Protein AF-A0A562IJU1-F1 (afdb_monomer)

pLDDT: mean 82.34, std 19.79, range [28.31, 97.88]

Radius of gyration: 26.04 Å; Cα contacts (8 Å, |Δi|>4): 232; chains: 1; bounding box: 54×49×76 Å

Mean predicted aligned error: 11.2 Å

InterPro domains:
  IPR025296 Domain of unknown function DUF4158 [PF13700] (7-169)

Organism: Micromonospora olivasterospora (NCBI:txid1880)

Structure (mmCIF, N/CA/C/O backbone):
data_AF-A0A562IJU1-F1
#
_entry.id   AF-A0A562IJU1-F1
#
loop_
_atom_site.group_PDB
_atom_site.id
_atom_site.type_symbol
_atom_site.label_atom_id
_atom_site.label_alt_id
_atom_site.label_comp_id
_atom_site.label_asym_id
_atom_site.label_entity_id
_atom_site.label_seq_id
_atom_site.pdbx_PDB_ins_code
_atom_site.Cartn_x
_atom_site.Cartn_y
_atom_site.Cartn_z
_atom_site.occupancy
_atom_site.B_iso_or_equiv
_atom_site.auth_seq_id
_atom_site.auth_comp_id
_atom_site.auth_asym_id
_atom_site.auth_atom_id
_atom_site.pdbx_PDB_model_num
ATOM 1 N N . MET A 1 1 ? 11.566 12.092 -14.812 1.00 47.09 1 MET A N 1
ATOM 2 C CA . MET A 1 1 ? 10.087 12.159 -14.793 1.00 47.09 1 MET A CA 1
ATOM 3 C C . MET A 1 1 ? 9.705 12.496 -13.378 1.00 47.09 1 MET A C 1
ATOM 5 O O . MET A 1 1 ? 10.107 11.752 -12.493 1.00 47.09 1 MET A O 1
ATOM 9 N N . ALA A 1 2 ? 9.046 13.631 -13.165 1.00 48.19 2 ALA A N 1
ATOM 10 C CA . ALA A 1 2 ? 8.636 14.014 -11.826 1.00 48.19 2 ALA A CA 1
ATOM 11 C C . ALA A 1 2 ? 7.641 12.974 -11.294 1.00 48.19 2 ALA A C 1
ATOM 13 O O . ALA A 1 2 ? 6.778 12.495 -12.030 1.00 48.19 2 ALA A O 1
ATOM 14 N N . THR A 1 3 ? 7.753 12.640 -10.013 1.00 53.34 3 THR A N 1
ATOM 15 C CA . THR A 1 3 ? 6.873 11.731 -9.262 1.00 53.34 3 THR A CA 1
ATOM 16 C C . THR A 1 3 ? 5.375 12.042 -9.471 1.00 53.34 3 THR A C 1
ATOM 18 O O . THR A 1 3 ? 4.533 11.150 -9.379 1.00 53.34 3 THR A O 1
ATOM 21 N N . ARG A 1 4 ? 5.051 13.297 -9.829 1.00 53.69 4 ARG A N 1
ATOM 22 C CA . ARG A 1 4 ? 3.701 13.826 -10.098 1.00 53.69 4 ARG A CA 1
ATOM 23 C C . ARG A 1 4 ? 3.078 13.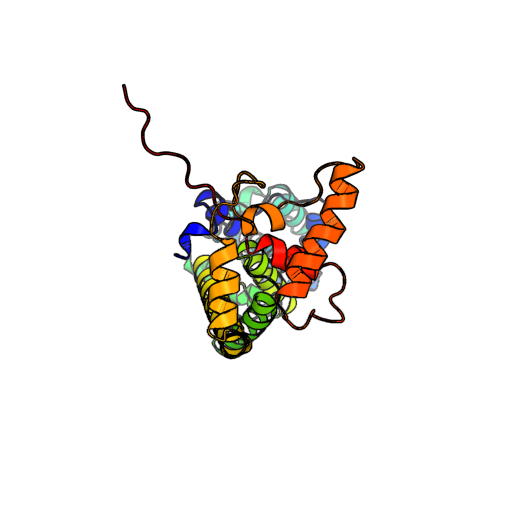407 -11.441 1.00 53.69 4 ARG A C 1
ATOM 25 O O . ARG A 1 4 ? 1.876 13.563 -11.586 1.00 53.69 4 ARG A O 1
ATOM 32 N N . ASP A 1 5 ? 3.831 12.839 -12.386 1.00 70.62 5 ASP A N 1
ATOM 33 C CA . ASP A 1 5 ? 3.288 12.465 -13.711 1.00 70.62 5 ASP A CA 1
ATOM 34 C C . ASP A 1 5 ? 2.719 11.034 -13.767 1.00 70.62 5 ASP A C 1
ATOM 36 O O . ASP A 1 5 ? 2.197 10.603 -14.798 1.00 70.62 5 ASP A O 1
ATOM 40 N N . VAL A 1 6 ? 2.872 10.245 -12.695 1.00 83.00 6 VAL A N 1
ATOM 41 C CA . VAL A 1 6 ? 2.466 8.827 -12.688 1.00 83.00 6 VAL A CA 1
ATOM 42 C C . VAL A 1 6 ? 0.976 8.665 -12.406 1.00 83.00 6 VAL A C 1
ATOM 44 O O . VAL A 1 6 ? 0.339 7.812 -13.022 1.00 83.00 6 VAL A O 1
ATOM 47 N N . PHE A 1 7 ? 0.431 9.461 -11.490 1.00 85.88 7 PHE A N 1
ATOM 48 C CA . PHE A 1 7 ? -0.964 9.411 -11.065 1.00 85.88 7 PHE A CA 1
ATOM 49 C C . PHE A 1 7 ? -1.561 10.817 -11.078 1.00 85.88 7 PHE A C 1
ATOM 51 O O . PHE A 1 7 ? -0.885 11.764 -10.679 1.00 85.88 7 PHE A O 1
ATOM 58 N N . SER A 1 8 ? -2.821 10.949 -11.498 1.00 88.44 8 SER A N 1
ATOM 59 C CA . SER A 1 8 ? -3.560 12.207 -11.332 1.00 88.44 8 SER A CA 1
ATOM 60 C C . SER A 1 8 ? -3.811 12.509 -9.849 1.00 88.44 8 SER A C 1
ATOM 62 O O . SER A 1 8 ? -3.736 11.618 -9.001 1.00 88.44 8 SER A O 1
ATOM 64 N N . GLU A 1 9 ? -4.150 13.755 -9.511 1.00 87.12 9 GLU A N 1
ATOM 65 C CA . GLU A 1 9 ? -4.483 14.121 -8.125 1.00 87.12 9 GLU A CA 1
ATOM 66 C C . GLU A 1 9 ? -5.676 13.317 -7.584 1.00 87.12 9 GLU A C 1
ATOM 68 O O . GLU A 1 9 ? -5.640 12.850 -6.446 1.00 87.12 9 GLU A O 1
ATOM 73 N N . GLU A 1 10 ? -6.678 13.045 -8.424 1.00 89.56 10 GLU A N 1
ATOM 74 C CA . GLU A 1 10 ? -7.803 12.164 -8.090 1.00 89.56 10 GLU A CA 1
ATOM 75 C C . GLU A 1 10 ? -7.358 10.718 -7.830 1.00 89.56 10 GLU A C 1
ATOM 77 O O . GLU A 1 10 ? -7.826 10.070 -6.893 1.00 89.56 10 GLU A O 1
ATOM 82 N N . GLU A 1 11 ? -6.437 10.185 -8.641 1.00 90.50 11 GLU A N 1
ATOM 83 C CA . GLU A 1 11 ? -5.865 8.856 -8.411 1.00 90.50 11 GLU A CA 1
ATOM 84 C C . GLU A 1 11 ? -5.077 8.812 -7.095 1.00 90.50 11 GLU A C 1
ATOM 86 O O . GLU A 1 11 ? -5.217 7.856 -6.333 1.00 90.50 11 GLU A O 1
ATOM 91 N N . LEU A 1 12 ? -4.296 9.851 -6.790 1.00 90.50 12 LEU A N 1
ATOM 92 C CA . LEU A 1 12 ? -3.565 9.959 -5.528 1.00 90.50 12 LEU A CA 1
ATOM 93 C C . LEU A 1 12 ? -4.509 10.039 -4.325 1.00 90.50 12 LEU A C 1
ATOM 95 O O . LEU A 1 12 ? -4.233 9.399 -3.310 1.00 90.50 12 LEU A O 1
ATOM 99 N N . ALA A 1 13 ? -5.617 10.774 -4.433 1.00 89.25 13 ALA A N 1
ATOM 100 C CA . ALA A 1 13 ? -6.647 10.822 -3.399 1.00 89.25 13 ALA A CA 1
ATOM 101 C C . ALA A 1 13 ? -7.259 9.431 -3.167 1.00 89.25 13 ALA A C 1
ATOM 103 O O . ALA A 1 13 ? -7.314 8.966 -2.028 1.00 89.25 13 ALA A O 1
ATOM 104 N N . ARG A 1 14 ? -7.604 8.706 -4.242 1.00 91.00 14 ARG A N 1
ATOM 105 C CA . ARG A 1 14 ? -8.097 7.319 -4.148 1.00 91.00 14 ARG A CA 1
ATOM 106 C C . ARG A 1 14 ? -7.096 6.370 -3.484 1.00 91.00 14 ARG A C 1
ATOM 108 O O . ARG A 1 14 ? -7.501 5.523 -2.702 1.00 91.00 14 ARG A O 1
ATOM 115 N N . LEU A 1 15 ? -5.794 6.520 -3.743 1.00 92.00 15 LEU A N 1
ATOM 116 C CA . LEU A 1 15 ? -4.745 5.686 -3.129 1.00 92.00 15 LEU A CA 1
ATOM 117 C C . LEU A 1 15 ? -4.533 5.947 -1.625 1.00 92.00 15 LEU A C 1
ATOM 119 O O . LEU A 1 15 ? -3.912 5.124 -0.939 1.00 92.00 15 LEU A O 1
ATOM 123 N N . ARG A 1 16 ? -5.001 7.096 -1.124 1.00 92.56 16 ARG A N 1
ATOM 124 C CA . ARG A 1 16 ? -4.952 7.493 0.294 1.00 92.56 16 ARG A CA 1
ATOM 125 C C . ARG A 1 16 ? -6.250 7.187 1.042 1.00 92.56 16 ARG A C 1
ATOM 127 O O . ARG A 1 16 ? -6.225 7.131 2.266 1.00 92.56 16 ARG A O 1
ATOM 134 N N . GLY A 1 17 ? -7.356 7.019 0.325 1.00 92.44 17 GLY A N 1
ATOM 135 C CA . GLY A 1 17 ? -8.672 6.751 0.893 1.00 92.44 17 GLY A CA 1
ATOM 136 C C . GLY A 1 17 ? -9.041 5.270 0.919 1.00 92.44 17 GLY A C 1
ATOM 137 O O . GLY A 1 17 ? -8.242 4.387 0.600 1.00 92.44 17 GLY A O 1
ATOM 138 N N . PHE A 1 18 ? -10.293 5.015 1.290 1.00 92.75 18 PHE A N 1
ATOM 139 C CA . PHE A 1 18 ? -10.901 3.695 1.192 1.00 92.75 18 PHE A CA 1
ATOM 140 C C . PHE A 1 18 ? -11.336 3.415 -0.254 1.00 92.75 18 PHE A C 1
ATOM 142 O O . PHE A 1 18 ? -12.035 4.245 -0.841 1.00 92.75 18 PHE A O 1
ATOM 149 N N . PRO A 1 19 ? -10.955 2.266 -0.838 1.00 91.88 19 PRO A N 1
ATOM 150 C CA . PRO A 1 19 ? -11.467 1.861 -2.138 1.00 91.88 19 PRO A CA 1
ATOM 151 C C . PRO A 1 19 ? -12.914 1.360 -2.026 1.00 91.88 19 PRO A C 1
ATOM 153 O O . PRO A 1 19 ? -13.452 1.159 -0.932 1.00 91.88 19 PRO A O 1
ATOM 156 N N . GLU A 1 20 ? -13.539 1.121 -3.178 1.00 88.19 20 GLU A N 1
ATOM 157 C CA . GLU A 1 20 ? -14.804 0.391 -3.230 1.00 88.19 20 GLU A CA 1
ATOM 158 C C . GLU A 1 20 ? -14.629 -1.007 -2.630 1.00 88.19 20 GLU A C 1
ATOM 160 O O . GLU A 1 20 ? -13.674 -1.715 -2.943 1.00 88.19 20 GLU A O 1
ATOM 165 N N . LEU A 1 21 ? -15.556 -1.392 -1.753 1.00 89.50 21 LEU A N 1
ATOM 166 C CA . LEU A 1 21 ? -15.487 -2.646 -1.016 1.00 89.50 21 LEU A CA 1
ATOM 167 C C . LEU A 1 21 ? -16.279 -3.747 -1.723 1.00 89.50 21 LEU A C 1
ATOM 169 O O . LEU A 1 21 ? -17.506 -3.678 -1.834 1.00 89.50 21 LEU A O 1
ATOM 173 N N . GLY A 1 22 ? -15.597 -4.828 -2.089 1.00 90.12 22 GLY A N 1
ATOM 174 C CA . GLY A 1 22 ? -16.226 -6.063 -2.539 1.00 90.12 22 GLY A CA 1
ATOM 175 C C . GLY A 1 22 ? -16.748 -6.930 -1.384 1.00 90.12 22 GLY A C 1
ATOM 176 O O . GLY A 1 22 ? -16.205 -6.959 -0.278 1.00 90.12 22 GLY A O 1
ATOM 177 N N . ARG A 1 23 ? -17.776 -7.750 -1.649 1.00 90.44 23 ARG A N 1
ATOM 178 C CA . ARG A 1 23 ? -18.329 -8.695 -0.652 1.00 90.44 23 ARG A CA 1
ATOM 179 C C . ARG A 1 23 ? -17.280 -9.682 -0.118 1.00 90.44 23 ARG A C 1
ATOM 181 O O . ARG A 1 23 ? -17.309 -10.027 1.062 1.00 90.44 23 ARG A O 1
ATOM 188 N N . ALA A 1 24 ? -16.369 -10.141 -0.977 1.00 91.38 24 ALA A N 1
ATOM 189 C CA . ALA A 1 24 ? -15.302 -11.065 -0.596 1.00 91.38 24 ALA A CA 1
ATOM 190 C C . ALA A 1 24 ? -14.298 -10.421 0.376 1.00 91.38 24 ALA A C 1
ATOM 192 O O . ALA A 1 24 ? -13.881 -11.059 1.342 1.00 91.38 24 ALA A O 1
ATOM 193 N N . GLU A 1 25 ? -13.959 -9.150 0.158 1.00 91.94 25 GLU A N 1
ATOM 194 C CA . GLU A 1 25 ? -13.047 -8.379 1.010 1.00 91.94 25 GLU A CA 1
ATOM 195 C C . GLU A 1 25 ? -13.674 -8.110 2.377 1.00 91.94 25 GLU A C 1
ATOM 197 O O . GLU A 1 25 ? -13.021 -8.306 3.401 1.00 91.94 25 GLU A O 1
ATOM 202 N N . LEU A 1 26 ? -14.971 -7.773 2.404 1.00 92.44 26 LEU A N 1
ATOM 203 C CA . LEU A 1 26 ? -15.726 -7.604 3.646 1.00 92.44 26 LEU A CA 1
ATOM 204 C C . LEU A 1 26 ? -15.664 -8.864 4.522 1.00 92.44 26 LEU A C 1
ATOM 206 O O . LEU A 1 26 ? -15.452 -8.777 5.727 1.00 92.44 26 LEU A O 1
ATOM 210 N N . ILE A 1 27 ? -15.848 -10.047 3.929 1.00 92.25 27 ILE A N 1
ATOM 211 C CA . ILE A 1 27 ? -15.796 -11.313 4.674 1.00 92.25 27 ILE A CA 1
ATOM 212 C C . ILE A 1 27 ? -14.373 -11.605 5.160 1.00 92.25 27 ILE A C 1
ATOM 214 O O . ILE A 1 27 ? -14.198 -12.042 6.298 1.00 92.25 27 ILE A O 1
ATOM 218 N N . ARG A 1 28 ? -13.374 -11.356 4.309 1.00 93.44 28 ARG A N 1
ATOM 219 C CA . ARG A 1 28 ? -11.973 -11.687 4.575 1.00 93.44 28 ARG A CA 1
ATOM 220 C C . ARG A 1 28 ? -11.340 -10.806 5.651 1.00 93.44 28 ARG A C 1
ATOM 222 O O . ARG A 1 28 ? -10.651 -11.335 6.513 1.00 93.44 28 ARG A O 1
ATOM 229 N N . HIS A 1 29 ? -11.550 -9.494 5.588 1.00 93.94 29 HIS A N 1
ATOM 230 C CA . HIS A 1 29 ? -10.796 -8.534 6.401 1.00 93.94 29 HIS A CA 1
ATOM 231 C C . HIS A 1 29 ? -11.592 -7.961 7.576 1.00 93.94 29 HIS A C 1
ATOM 233 O O . HIS A 1 29 ? -11.010 -7.619 8.600 1.00 93.94 29 HIS A O 1
ATOM 239 N N . PHE A 1 30 ? -12.922 -7.897 7.474 1.00 94.62 30 PHE A N 1
ATOM 240 C CA . PHE A 1 30 ? -13.781 -7.303 8.505 1.00 94.62 30 PHE A CA 1
ATOM 241 C C . PHE A 1 30 ? -14.444 -8.370 9.377 1.00 94.62 30 PHE A C 1
ATOM 243 O O . PHE A 1 30 ? -15.661 -8.386 9.584 1.00 94.62 30 PHE A O 1
ATOM 250 N N . THR A 1 31 ? -13.626 -9.292 9.879 1.00 92.56 31 THR A N 1
ATOM 251 C CA . THR A 1 31 ? -14.043 -10.332 10.819 1.00 92.56 31 THR A CA 1
ATOM 252 C C . THR A 1 31 ? -13.134 -10.279 12.038 1.00 92.56 31 THR A C 1
ATOM 254 O O . THR A 1 31 ? -11.924 -10.416 11.902 1.00 92.56 31 THR A O 1
ATOM 257 N N . LEU A 1 32 ? -13.728 -10.068 13.213 1.00 94.94 32 LEU A N 1
ATOM 258 C CA . LEU A 1 32 ? -13.015 -10.002 14.487 1.00 94.94 32 LEU A CA 1
ATOM 259 C C . LEU A 1 32 ? -12.985 -11.381 15.147 1.00 94.94 32 LEU A C 1
ATOM 261 O O . LEU A 1 32 ? -14.001 -12.078 15.214 1.00 94.94 32 LEU A O 1
ATOM 265 N N . THR A 1 33 ? -11.820 -11.753 15.656 1.00 95.31 33 THR A N 1
ATOM 266 C CA . THR A 1 33 ? -11.622 -12.894 16.544 1.00 95.31 33 THR A CA 1
ATOM 267 C C . THR A 1 33 ? -11.929 -12.512 17.994 1.00 95.31 33 THR A C 1
ATOM 269 O O . THR A 1 33 ? -12.001 -11.337 18.357 1.00 95.31 33 THR A O 1
ATOM 272 N N . SER A 1 34 ? -12.051 -13.509 18.871 1.00 94.81 34 SER A N 1
ATOM 273 C CA . SER A 1 34 ? -12.216 -13.268 20.310 1.00 94.81 34 SER A CA 1
ATOM 274 C C . SER A 1 34 ? -11.026 -12.517 20.923 1.00 94.81 34 SER A C 1
ATOM 276 O O . SER A 1 34 ? -11.199 -11.767 21.883 1.00 94.81 34 SER A O 1
ATOM 278 N N . ALA A 1 35 ? -9.820 -12.706 20.374 1.00 96.19 35 ALA A N 1
ATOM 279 C CA . ALA A 1 35 ? -8.633 -11.973 20.801 1.00 96.19 35 ALA A CA 1
ATOM 280 C C . ALA A 1 35 ? -8.720 -10.496 20.390 1.00 96.19 35 ALA A C 1
ATOM 282 O O . ALA A 1 35 ? -8.393 -9.630 21.203 1.00 96.19 35 ALA A O 1
ATOM 283 N N . ASP A 1 36 ? -9.217 -10.217 19.181 1.00 96.56 36 ASP A N 1
ATOM 284 C CA . ASP A 1 36 ? -9.414 -8.847 18.696 1.00 96.56 36 ASP A CA 1
ATOM 285 C C . ASP A 1 36 ? -10.432 -8.118 19.574 1.00 96.56 36 ASP A C 1
ATOM 287 O O . ASP A 1 36 ? -10.193 -7.002 20.026 1.00 96.56 36 ASP A O 1
ATOM 291 N N . GLU A 1 37 ? -11.549 -8.770 19.905 1.00 95.12 37 GLU A N 1
ATOM 292 C CA . GLU A 1 37 ? -12.551 -8.206 20.814 1.00 95.12 37 GLU A CA 1
ATOM 293 C C . GLU A 1 37 ? -11.975 -7.919 22.208 1.00 95.12 37 GLU A C 1
ATOM 295 O O . GLU A 1 37 ? -12.270 -6.880 22.801 1.00 95.12 37 GLU A O 1
ATOM 300 N N . ALA A 1 38 ? -11.128 -8.805 22.741 1.00 95.31 38 ALA A N 1
ATOM 301 C CA . ALA A 1 38 ? -10.460 -8.585 24.021 1.00 95.31 38 ALA A CA 1
ATOM 302 C C . ALA A 1 38 ? -9.473 -7.407 23.967 1.00 95.31 38 ALA A C 1
ATOM 304 O O . ALA A 1 38 ? -9.403 -6.621 24.914 1.00 95.31 38 ALA A O 1
ATOM 305 N N . PHE A 1 39 ? -8.744 -7.253 22.859 1.00 96.50 39 PHE A N 1
ATOM 306 C CA . PHE A 1 39 ? -7.894 -6.091 22.614 1.00 96.50 39 PHE A CA 1
ATOM 307 C C . PHE A 1 39 ? -8.718 -4.797 22.557 1.00 96.50 39 PHE A C 1
ATOM 309 O O . PHE A 1 39 ? -8.392 -3.827 23.24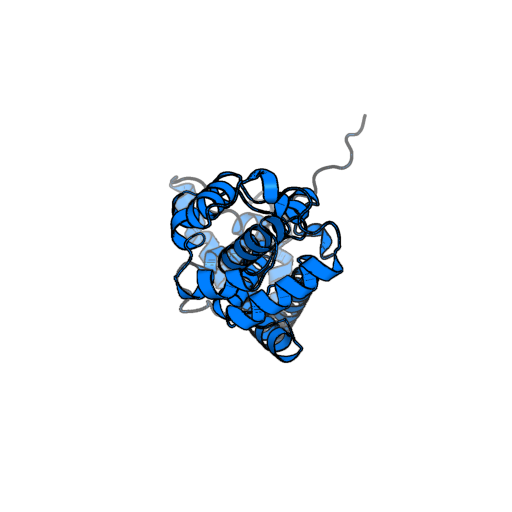1 1.00 96.50 39 PHE A O 1
ATOM 316 N N . LEU A 1 40 ? -9.834 -4.807 21.827 1.00 95.12 40 LEU A N 1
ATOM 317 C CA . LEU A 1 40 ? -10.713 -3.652 21.646 1.00 95.12 40 LEU A CA 1
ATOM 318 C C . LEU A 1 40 ? -11.392 -3.185 22.945 1.00 95.12 40 LEU A C 1
ATOM 320 O O . LEU A 1 40 ? -11.655 -1.996 23.108 1.00 95.12 40 LEU A O 1
ATOM 324 N N . ARG A 1 41 ? -11.624 -4.076 23.916 1.00 91.25 41 ARG A N 1
ATOM 325 C CA . ARG A 1 41 ? -12.198 -3.712 25.230 1.00 91.25 41 ARG A CA 1
ATOM 326 C C . ARG A 1 41 ? -11.312 -2.788 26.072 1.00 91.25 41 ARG A C 1
ATOM 328 O O . ARG A 1 41 ? -11.793 -2.228 27.053 1.00 91.25 41 ARG A O 1
ATOM 335 N N . LYS A 1 42 ? -10.037 -2.610 25.711 1.00 92.38 42 LYS A N 1
ATOM 336 C CA . LYS A 1 42 ? -9.130 -1.663 26.383 1.00 92.38 42 LYS A CA 1
ATOM 337 C C . LYS A 1 42 ? -9.532 -0.202 26.143 1.00 92.38 42 LYS A C 1
ATOM 339 O O . LYS A 1 42 ? -9.212 0.664 26.958 1.00 92.38 42 LYS A O 1
ATOM 344 N N . PHE A 1 43 ? -10.246 0.077 25.052 1.00 91.19 43 PHE A N 1
ATOM 345 C CA . PHE A 1 43 ? -10.682 1.424 24.698 1.00 91.19 43 PHE A CA 1
ATOM 346 C C . PHE A 1 43 ? -11.998 1.773 25.410 1.00 91.19 43 PHE A C 1
ATOM 348 O O . PHE A 1 43 ? -12.931 0.980 25.461 1.00 91.19 43 PHE A O 1
ATOM 355 N N . ARG A 1 44 ? -12.070 2.977 25.995 1.00 82.81 44 ARG A N 1
ATOM 356 C CA . ARG A 1 44 ? -13.109 3.337 26.984 1.00 82.81 44 ARG A CA 1
ATOM 357 C C . ARG A 1 44 ? -14.461 3.774 26.407 1.00 82.81 44 ARG A C 1
ATOM 359 O O . ARG A 1 44 ? -15.447 3.753 27.132 1.00 82.81 44 ARG A O 1
ATOM 366 N N . THR A 1 45 ? -14.519 4.226 25.155 1.00 89.81 45 THR A N 1
ATOM 367 C CA . THR A 1 45 ? -15.738 4.795 24.547 1.00 89.81 45 THR A CA 1
ATOM 368 C C . THR A 1 45 ? -16.149 4.013 23.308 1.00 89.81 45 THR A C 1
ATOM 370 O O . THR A 1 45 ? -15.281 3.546 22.573 1.00 89.81 45 THR A O 1
ATOM 373 N N . GLY A 1 46 ? -17.458 3.923 23.036 1.00 89.38 46 GLY A N 1
ATOM 374 C CA . GLY A 1 46 ? -17.985 3.272 21.828 1.00 89.38 46 GLY A CA 1
ATOM 375 C C . GLY A 1 46 ? -17.341 3.819 20.552 1.00 89.38 46 GLY A C 1
ATOM 376 O O . GLY A 1 46 ? -16.851 3.048 19.729 1.00 89.38 46 GLY A O 1
ATOM 377 N N . ARG A 1 47 ? -17.210 5.150 20.462 1.00 92.19 47 ARG A N 1
ATOM 378 C CA . ARG A 1 47 ? -16.422 5.848 19.434 1.00 92.19 47 ARG A CA 1
ATOM 379 C C . ARG A 1 47 ? -15.008 5.291 19.260 1.00 92.19 47 ARG A C 1
ATOM 381 O O . ARG A 1 47 ? -14.606 4.994 18.137 1.00 92.19 47 ARG A O 1
ATOM 388 N N . ASN A 1 48 ? -14.237 5.172 20.344 1.00 92.50 48 ASN A N 1
ATOM 389 C CA . ASN A 1 48 ? -12.850 4.715 20.255 1.00 92.50 48 ASN A CA 1
ATOM 390 C C . ASN A 1 48 ? -12.773 3.232 19.907 1.00 92.50 48 ASN A C 1
ATOM 392 O O . ASN A 1 48 ? -11.993 2.867 19.038 1.00 92.50 48 ASN A O 1
ATOM 396 N N . VAL A 1 49 ? -13.609 2.400 20.530 1.00 94.75 49 VAL A N 1
ATOM 397 C CA . VAL A 1 49 ? -13.679 0.961 20.252 1.00 94.75 49 VAL A CA 1
ATOM 398 C C . VAL A 1 49 ? -13.998 0.721 18.774 1.00 94.75 49 VAL A C 1
ATOM 400 O O . VAL A 1 49 ? -13.286 -0.025 18.106 1.00 94.75 49 VAL A O 1
ATOM 403 N N . LEU A 1 50 ? -15.021 1.394 18.235 1.00 95.19 50 LEU A N 1
ATOM 404 C CA . LEU A 1 50 ? -15.417 1.243 16.837 1.00 95.19 50 LEU A CA 1
ATOM 405 C C . LEU A 1 50 ? -14.355 1.797 15.880 1.00 95.19 50 LEU A C 1
ATOM 407 O O . LEU A 1 50 ? -14.023 1.141 14.896 1.00 95.19 50 LEU A O 1
ATOM 411 N N . GLY A 1 51 ? -13.775 2.961 16.179 1.00 94.69 51 GLY A N 1
ATOM 412 C CA . GLY A 1 51 ? -12.707 3.533 15.363 1.00 94.69 51 GLY A CA 1
ATOM 413 C C . GLY A 1 51 ? -11.462 2.648 15.315 1.00 94.69 51 GLY A C 1
ATOM 414 O O . GLY A 1 51 ? -10.945 2.391 14.233 1.00 94.69 51 GLY A O 1
ATOM 415 N N . VAL A 1 52 ? -11.023 2.104 16.454 1.00 96.25 52 VAL A N 1
ATOM 416 C CA . VAL A 1 52 ? -9.890 1.165 16.510 1.00 96.25 52 VAL A CA 1
ATOM 417 C C . VAL A 1 52 ? -10.209 -0.139 15.781 1.00 96.25 52 VAL A C 1
ATOM 419 O O . VAL A 1 52 ? -9.353 -0.652 15.066 1.00 96.25 52 VAL A O 1
ATOM 422 N N . ALA A 1 53 ? -11.438 -0.651 15.890 1.00 96.88 53 ALA A N 1
ATOM 423 C CA . ALA A 1 53 ? -11.860 -1.840 15.150 1.00 96.88 53 ALA A CA 1
ATOM 424 C C . ALA A 1 53 ? -11.774 -1.630 13.631 1.00 96.88 53 ALA A C 1
ATOM 426 O O . ALA A 1 53 ? -11.301 -2.509 12.911 1.00 96.88 53 ALA A O 1
ATOM 427 N N . VAL A 1 54 ? -12.173 -0.449 13.140 1.00 96.31 54 VAL A N 1
ATOM 428 C CA . VAL A 1 54 ? -12.013 -0.093 11.724 1.00 96.31 54 VAL A CA 1
ATOM 429 C C . VAL A 1 54 ? -10.534 -0.080 11.343 1.00 96.31 54 VAL A C 1
ATOM 431 O O . VAL A 1 54 ? -10.180 -0.692 10.337 1.00 96.31 54 VAL A O 1
ATOM 434 N N . GLN A 1 55 ? -9.661 0.549 12.138 1.00 96.19 55 GLN A N 1
ATOM 435 C CA . GLN A 1 55 ? -8.218 0.560 11.857 1.00 96.19 55 GLN A CA 1
ATOM 436 C C . GLN A 1 55 ? -7.631 -0.859 11.799 1.00 96.19 55 GLN A C 1
ATOM 438 O O . GLN A 1 55 ? -6.926 -1.195 10.846 1.00 96.19 55 GLN A O 1
ATOM 443 N N . LEU A 1 56 ? -7.974 -1.698 12.780 1.00 97.12 56 LEU A N 1
ATOM 444 C CA . LEU A 1 56 ? -7.498 -3.076 12.904 1.00 97.12 56 LEU A CA 1
ATOM 445 C C . LEU A 1 56 ? -7.857 -3.926 11.682 1.00 97.12 56 LEU A C 1
ATOM 447 O O . LEU A 1 56 ? -7.003 -4.636 11.160 1.00 97.12 56 LEU A O 1
ATOM 451 N N . CYS A 1 57 ? -9.092 -3.825 11.190 1.00 96.69 57 CYS A N 1
ATOM 452 C CA . CYS A 1 57 ? -9.527 -4.558 9.999 1.00 96.69 57 CYS A CA 1
ATOM 453 C C . CYS A 1 57 ? -9.008 -3.947 8.688 1.00 96.69 57 CYS A C 1
ATOM 455 O O . CYS A 1 57 ? -8.821 -4.659 7.702 1.00 96.69 57 CYS A O 1
ATOM 457 N N . THR A 1 58 ? -8.769 -2.634 8.661 1.00 96.06 58 THR A N 1
ATOM 458 C CA . THR A 1 58 ? -8.304 -1.930 7.457 1.00 96.06 58 THR A CA 1
ATOM 459 C C . THR A 1 58 ? -6.834 -2.205 7.172 1.00 96.06 58 THR A C 1
ATOM 461 O O . THR A 1 58 ? -6.456 -2.348 6.010 1.00 96.06 58 THR A O 1
ATOM 464 N N . LEU A 1 59 ? -6.004 -2.327 8.211 1.00 95.94 59 LEU A N 1
ATOM 465 C CA . LEU A 1 59 ? -4.563 -2.480 8.043 1.00 95.94 59 LEU A CA 1
ATOM 466 C C . LEU A 1 59 ? -4.186 -3.724 7.199 1.00 95.94 59 LEU A C 1
ATOM 468 O O . LEU A 1 59 ? -3.474 -3.551 6.212 1.00 95.94 59 LEU A O 1
ATOM 472 N N . PRO A 1 60 ? -4.720 -4.939 7.447 1.00 94.81 60 PRO A N 1
ATOM 473 C CA . PRO A 1 60 ? -4.474 -6.099 6.586 1.00 94.81 60 PRO A CA 1
ATOM 474 C C . PRO A 1 60 ? -5.145 -6.047 5.212 1.00 94.81 60 PRO A C 1
ATOM 476 O O . PRO A 1 60 ? -4.790 -6.839 4.342 1.00 94.81 60 PRO A O 1
ATOM 479 N N . TRP A 1 61 ? -6.142 -5.180 5.026 1.00 94.56 61 TRP A N 1
ATOM 480 C CA . TRP A 1 61 ? -6.832 -5.016 3.747 1.00 94.56 61 TRP A CA 1
ATOM 481 C C . TRP A 1 61 ? -6.055 -4.102 2.800 1.00 94.56 61 TRP A C 1
ATOM 483 O O . TRP A 1 61 ? -5.854 -4.448 1.640 1.00 94.56 61 TRP A O 1
ATOM 493 N N . LEU A 1 62 ? -5.603 -2.947 3.294 1.00 94.81 62 LEU A N 1
ATOM 494 C CA . LEU A 1 62 ? -4.988 -1.905 2.468 1.00 94.81 62 LEU A CA 1
ATOM 495 C C . LEU A 1 62 ? -3.465 -1.807 2.629 1.00 94.81 62 LEU A C 1
ATOM 497 O O . LEU A 1 62 ? -2.805 -1.162 1.815 1.00 94.81 62 LEU A O 1
ATOM 501 N N . GLY A 1 63 ? -2.900 -2.390 3.689 1.00 95.69 63 GLY A N 1
ATOM 502 C CA . GLY A 1 63 ? -1.501 -2.204 4.086 1.00 95.69 63 GLY A CA 1
ATOM 503 C C . GLY A 1 63 ? -1.222 -0.881 4.799 1.00 95.69 63 GLY A C 1
ATOM 504 O O . GLY A 1 63 ? -0.087 -0.614 5.172 1.00 95.69 63 GLY A O 1
ATOM 505 N N . PHE A 1 64 ? -2.236 -0.039 4.991 1.00 95.75 64 PHE A N 1
ATOM 506 C CA . PHE A 1 64 ? -2.183 1.212 5.747 1.00 95.75 64 PHE A CA 1
ATOM 507 C C . PHE A 1 64 ? -3.582 1.545 6.277 1.00 95.75 64 PHE A C 1
ATOM 509 O O . PHE A 1 64 ? -4.554 0.868 5.945 1.00 95.75 64 PHE A O 1
ATOM 516 N N . VAL A 1 65 ? -3.691 2.609 7.068 1.00 95.00 65 VAL A N 1
ATOM 517 C CA . VAL A 1 65 ? -4.970 3.128 7.560 1.00 95.00 65 VAL A CA 1
ATOM 518 C C . VAL A 1 65 ? -5.158 4.557 7.035 1.00 95.00 65 VAL A C 1
ATOM 520 O O . VAL A 1 65 ? -4.287 5.389 7.290 1.00 95.00 65 VAL A O 1
ATOM 523 N N . PRO A 1 66 ? -6.243 4.855 6.294 1.00 93.44 66 PRO A N 1
ATOM 524 C CA . PRO A 1 66 ? -6.577 6.220 5.890 1.00 93.44 66 PRO A CA 1
ATOM 525 C C . PRO A 1 66 ? -6.774 7.158 7.087 1.00 93.44 66 PRO A C 1
ATOM 527 O O . PRO A 1 66 ? -7.319 6.759 8.117 1.00 93.44 66 PRO A O 1
ATOM 530 N N . ASP A 1 67 ? -6.390 8.425 6.922 1.00 89.94 67 ASP A N 1
ATOM 531 C CA . ASP A 1 67 ? -6.495 9.445 7.975 1.00 89.94 67 ASP A CA 1
ATOM 532 C C . ASP A 1 67 ? -7.945 9.698 8.409 1.00 89.94 67 ASP A C 1
ATOM 534 O O . ASP A 1 67 ? -8.231 9.842 9.604 1.00 89.94 67 ASP A O 1
ATOM 538 N N . GLU A 1 68 ? -8.860 9.712 7.438 1.00 90.88 68 GLU A N 1
ATOM 539 C CA . GLU A 1 68 ? -10.302 9.842 7.634 1.00 90.88 68 GLU A CA 1
ATOM 540 C C . GLU A 1 68 ? -10.945 8.474 7.884 1.00 90.88 68 GLU A C 1
ATOM 542 O O . GLU A 1 68 ? -11.730 7.970 7.086 1.00 90.88 68 GLU A O 1
ATOM 547 N N . VAL A 1 69 ? -10.637 7.859 9.025 1.00 92.25 69 VAL A N 1
ATOM 548 C CA . VAL A 1 69 ? -11.245 6.581 9.448 1.00 92.25 69 VAL A CA 1
ATOM 549 C C . VAL A 1 69 ? -12.790 6.587 9.380 1.00 92.25 69 VAL A C 1
ATOM 551 O O . VAL A 1 69 ? -13.356 5.577 8.957 1.00 92.25 69 VAL A O 1
ATOM 554 N N . PRO A 1 70 ? -13.508 7.685 9.715 1.00 92.00 70 PRO A N 1
ATOM 555 C CA . PRO A 1 70 ? -14.965 7.742 9.557 1.00 92.00 70 PRO A CA 1
ATOM 556 C C . PRO A 1 70 ? -15.477 7.646 8.112 1.00 92.00 70 PRO A C 1
ATOM 558 O O . PRO A 1 70 ? -16.661 7.378 7.926 1.00 92.00 70 PRO A O 1
ATOM 561 N N . ALA A 1 71 ? -14.621 7.841 7.102 1.00 92.38 71 ALA A N 1
ATOM 562 C CA . ALA A 1 71 ? -14.963 7.665 5.688 1.00 92.38 71 ALA A CA 1
ATOM 563 C C . ALA A 1 71 ? -14.961 6.186 5.245 1.00 92.38 71 ALA A C 1
ATOM 565 O O . ALA A 1 71 ? -15.148 5.892 4.063 1.00 92.38 71 ALA A O 1
ATOM 566 N N . ALA A 1 72 ? -14.745 5.244 6.171 1.00 93.19 72 ALA A N 1
ATOM 567 C CA . ALA A 1 72 ? -14.827 3.817 5.889 1.00 93.19 72 ALA A CA 1
ATOM 568 C C . ALA A 1 72 ? -16.204 3.431 5.301 1.00 93.19 72 ALA A C 1
ATOM 570 O O . ALA A 1 72 ? -17.231 3.966 5.731 1.00 93.19 72 ALA A O 1
ATOM 571 N N . PRO A 1 73 ? -16.266 2.474 4.350 1.00 94.56 73 PRO A N 1
ATOM 572 C CA . PRO A 1 73 ? -17.523 2.094 3.713 1.00 94.56 73 PRO A CA 1
ATOM 573 C C . PRO A 1 73 ? -18.581 1.652 4.731 1.00 94.56 73 PRO A C 1
ATOM 575 O O . PRO A 1 73 ? -18.309 0.836 5.607 1.00 94.56 73 PRO A O 1
ATOM 578 N N . ALA A 1 74 ? -19.827 2.112 4.586 1.00 93.62 74 ALA A N 1
ATOM 579 C CA . ALA A 1 74 ? -20.888 1.842 5.565 1.00 93.62 74 ALA A CA 1
ATOM 580 C C . ALA A 1 74 ? -21.096 0.342 5.861 1.00 93.62 74 ALA A C 1
ATOM 582 O O . ALA A 1 74 ? -21.420 -0.031 6.986 1.00 93.62 74 ALA A O 1
ATOM 583 N N . ALA A 1 75 ? -20.859 -0.531 4.877 1.00 93.75 75 ALA A N 1
ATOM 584 C CA . ALA A 1 75 ? -20.935 -1.979 5.053 1.00 93.75 75 ALA A CA 1
ATOM 585 C C . ALA A 1 75 ? -19.885 -2.532 6.040 1.00 93.75 75 ALA A C 1
ATOM 587 O O . ALA A 1 75 ? -20.189 -3.465 6.786 1.00 93.75 75 ALA A O 1
ATOM 588 N N . THR A 1 76 ? -18.671 -1.967 6.078 1.00 94.25 76 THR A N 1
ATOM 589 C CA . THR A 1 76 ? -17.630 -2.374 7.039 1.00 94.25 76 THR A CA 1
ATOM 590 C C . THR A 1 76 ? -18.001 -1.919 8.441 1.00 94.25 76 THR A C 1
ATOM 592 O O . THR A 1 76 ? -18.014 -2.725 9.372 1.00 94.25 76 THR A O 1
ATOM 595 N N . VAL A 1 77 ? -18.393 -0.648 8.571 1.00 95.25 77 VAL A N 1
ATOM 596 C CA . VAL A 1 77 ? -18.796 -0.041 9.841 1.00 95.25 77 VAL A CA 1
ATOM 597 C C . VAL A 1 77 ? -20.016 -0.757 10.408 1.00 95.25 77 VAL A C 1
ATOM 599 O O . VAL A 1 77 ? -20.018 -1.091 11.587 1.00 95.25 77 VAL A O 1
ATOM 602 N N . GLY A 1 78 ? -21.015 -1.071 9.581 1.00 94.88 78 GLY A N 1
ATOM 603 C CA . GLY A 1 78 ? -22.215 -1.802 9.990 1.00 94.88 78 GLY A CA 1
ATOM 604 C C . GLY A 1 78 ? -21.918 -3.209 10.498 1.00 94.88 78 GLY A C 1
ATOM 605 O O . GLY A 1 78 ? -22.444 -3.614 11.533 1.00 94.88 78 GLY A O 1
ATOM 606 N N . ARG A 1 79 ? -21.016 -3.938 9.832 1.00 94.69 79 ARG A N 1
ATOM 607 C CA . ARG A 1 79 ? -20.596 -5.275 10.273 1.00 94.69 79 ARG A CA 1
ATOM 608 C C . ARG A 1 79 ? -19.874 -5.235 11.623 1.00 94.69 79 ARG A C 1
ATOM 610 O O . ARG A 1 79 ? -20.181 -6.040 12.500 1.00 94.69 79 ARG A O 1
ATOM 617 N N . LEU A 1 80 ? -18.947 -4.293 11.808 1.00 95.94 80 LEU A N 1
ATOM 618 C CA . LEU A 1 80 ? -18.221 -4.119 13.074 1.00 95.94 80 LEU A CA 1
ATOM 619 C C . LEU A 1 80 ? -19.143 -3.622 14.195 1.00 95.94 80 LEU A C 1
ATOM 621 O O . LEU A 1 80 ? -19.093 -4.135 15.308 1.00 95.94 80 LEU A O 1
ATOM 625 N N . SER A 1 81 ? -20.028 -2.678 13.877 1.00 95.56 81 SER A N 1
ATOM 626 C CA . SER A 1 81 ? -21.071 -2.151 14.760 1.00 95.56 81 SER A CA 1
ATOM 627 C C . SER A 1 81 ? -21.956 -3.271 15.305 1.00 95.56 81 SER A C 1
ATOM 629 O O . SER A 1 81 ? -22.092 -3.408 16.521 1.00 95.56 81 SER A O 1
ATOM 631 N N . GLN A 1 82 ? -22.481 -4.127 14.422 1.00 95.25 82 GLN A N 1
ATOM 632 C CA . GLN A 1 82 ? -23.302 -5.271 14.809 1.00 95.25 82 GLN A CA 1
ATOM 633 C C . GLN A 1 82 ? -22.519 -6.259 15.679 1.00 95.25 82 GLN A C 1
ATOM 635 O O . GLN A 1 82 ? -23.048 -6.756 16.671 1.00 95.25 82 GLN A O 1
ATOM 640 N N . ARG A 1 83 ? -21.258 -6.536 15.327 1.00 94.88 83 ARG A N 1
ATOM 641 C CA . ARG A 1 83 ? -20.415 -7.483 16.064 1.00 94.88 83 ARG A CA 1
ATOM 642 C C . ARG A 1 83 ? -20.082 -7.000 17.477 1.00 94.88 83 ARG A C 1
ATOM 644 O O . ARG A 1 83 ? -20.041 -7.813 18.392 1.00 94.88 83 ARG A O 1
ATOM 651 N N . LEU A 1 84 ? -19.842 -5.702 17.642 1.00 94.25 84 LEU A N 1
ATOM 652 C CA . LEU A 1 84 ? -19.419 -5.094 18.907 1.00 94.25 84 LEU A CA 1
ATOM 653 C C . LEU A 1 84 ? -20.590 -4.583 19.760 1.00 94.25 84 LEU A C 1
ATOM 655 O O . LEU A 1 84 ? -20.378 -4.216 20.912 1.00 94.25 84 LEU A O 1
ATOM 659 N N . GLY A 1 85 ? -21.809 -4.533 19.212 1.00 94.25 85 GLY A N 1
ATOM 660 C CA . GLY A 1 85 ? -22.979 -3.973 19.896 1.00 94.25 85 GLY A CA 1
ATOM 661 C C . GLY A 1 85 ? -22.919 -2.450 20.065 1.00 94.25 85 GLY A C 1
ATOM 662 O O . GLY A 1 85 ? -23.492 -1.912 21.007 1.00 94.25 85 GLY A O 1
ATOM 663 N N . ILE A 1 86 ? -22.210 -1.748 19.176 1.00 94.62 86 ILE A N 1
ATOM 664 C CA . ILE A 1 86 ? -21.998 -0.292 19.226 1.00 94.62 86 ILE A CA 1
ATOM 665 C C . ILE A 1 86 ? -22.721 0.340 18.044 1.00 94.62 86 ILE A C 1
ATOM 667 O O . ILE A 1 86 ? -22.570 -0.142 16.928 1.00 94.62 86 ILE A O 1
ATOM 671 N N . ALA A 1 87 ? -23.474 1.423 18.237 1.00 94.62 87 ALA A N 1
ATOM 672 C CA . ALA A 1 87 ? -24.178 2.085 17.138 1.00 94.62 87 ALA A CA 1
ATOM 673 C C . ALA A 1 87 ? -23.202 2.656 16.089 1.00 94.62 87 ALA A C 1
ATOM 675 O O . ALA A 1 87 ? -22.224 3.305 16.447 1.00 94.62 87 ALA A O 1
ATOM 676 N N . MET A 1 88 ? -23.495 2.497 14.790 1.00 92.81 88 MET A N 1
ATOM 677 C CA . MET A 1 88 ? -22.644 3.031 13.706 1.00 92.81 88 MET A CA 1
ATOM 678 C C . MET A 1 88 ? -22.353 4.534 13.848 1.00 92.81 88 MET A C 1
ATOM 680 O O . MET A 1 88 ? -21.266 4.994 13.506 1.00 92.81 88 MET A O 1
ATOM 684 N N . GLY A 1 89 ? -23.319 5.299 14.371 1.00 91.94 89 GLY A N 1
ATOM 685 C CA . GLY A 1 89 ? -23.193 6.743 14.575 1.00 91.94 89 GLY A CA 1
ATOM 686 C C . GLY A 1 89 ? -22.093 7.145 15.562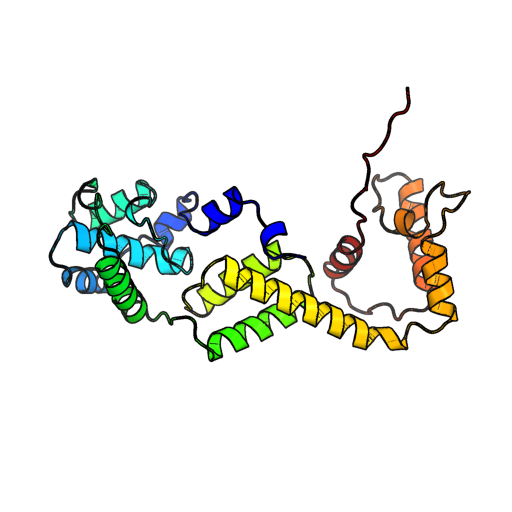 1.00 91.94 89 GLY A C 1
ATOM 687 O O . GLY A 1 89 ? -21.596 8.263 15.469 1.00 91.94 89 GLY A O 1
ATOM 688 N N . GLU A 1 90 ? -21.659 6.237 16.441 1.00 91.25 90 GLU A N 1
ATOM 689 C CA . GLU A 1 90 ? -20.564 6.476 17.389 1.00 91.25 90 GLU A CA 1
ATOM 690 C C . GLU A 1 90 ? -19.225 6.728 16.691 1.00 91.25 90 GLU A C 1
ATOM 692 O O . GLU A 1 90 ? -18.363 7.398 17.254 1.00 91.25 90 GLU A O 1
ATOM 697 N N . LEU A 1 91 ? -19.045 6.240 15.455 1.00 91.94 91 LEU A N 1
ATOM 698 C CA . LEU A 1 91 ? -17.830 6.496 14.677 1.00 91.94 91 LEU A CA 1
ATOM 699 C C . LEU A 1 91 ? -17.689 7.978 14.291 1.00 91.94 91 LEU A C 1
ATOM 701 O O . LEU A 1 91 ? -16.584 8.448 14.015 1.00 91.94 91 LEU A O 1
ATOM 705 N N . ARG A 1 92 ? -18.792 8.739 14.278 1.00 88.69 92 ARG A N 1
ATOM 706 C CA . ARG A 1 92 ? -18.765 10.166 13.945 1.00 88.69 92 ARG A CA 1
ATOM 707 C C . ARG A 1 92 ? -17.901 10.925 14.958 1.00 88.69 92 ARG A C 1
ATOM 709 O O . ARG A 1 92 ? -18.068 10.791 16.170 1.00 88.69 92 ARG A O 1
ATOM 716 N N . GLY A 1 93 ? -16.979 11.737 14.446 1.00 81.75 93 GLY A N 1
ATOM 717 C CA . GLY A 1 93 ? -16.031 12.493 15.269 1.00 81.75 93 GLY A CA 1
ATOM 718 C C . GLY A 1 93 ? -14.900 11.641 15.862 1.00 81.75 93 GLY A C 1
ATOM 719 O O . GLY A 1 93 ? -14.159 12.107 16.730 1.00 81.75 93 GLY A O 1
ATOM 720 N N . TYR A 1 94 ? -14.746 10.379 15.439 1.00 86.12 94 TYR A N 1
ATOM 721 C CA . TYR A 1 94 ? -13.520 9.632 15.703 1.00 86.12 94 TYR A CA 1
ATOM 722 C C . TYR A 1 94 ? -12.352 10.261 14.937 1.00 86.12 94 TYR A C 1
ATOM 724 O O . TYR A 1 94 ? -12.455 10.522 13.741 1.00 86.12 94 TYR A O 1
ATOM 732 N N . GLY A 1 95 ? -11.234 10.483 15.629 1.00 76.81 95 GLY A N 1
ATOM 733 C CA . GLY A 1 95 ? -10.030 11.050 15.022 1.00 76.81 95 GLY A CA 1
ATOM 734 C C . GLY A 1 95 ? -10.008 12.577 14.898 1.00 76.81 95 GLY A C 1
ATOM 735 O O . GLY A 1 95 ? -9.050 13.089 14.336 1.00 76.81 95 GLY A O 1
ATOM 736 N N . GLU A 1 96 ? -10.975 13.312 15.473 1.00 79.50 96 GLU A N 1
ATOM 737 C CA . GLU A 1 96 ? -10.930 14.791 15.562 1.00 79.50 96 GLU A CA 1
ATOM 738 C C . GLU A 1 96 ? -9.648 15.302 16.242 1.00 79.50 96 GLU A C 1
ATOM 740 O O . GLU A 1 96 ? -9.130 16.363 15.906 1.00 79.50 96 GLU A O 1
ATOM 745 N N . ARG A 1 97 ? -9.113 14.529 17.197 1.00 78.81 97 ARG A N 1
ATOM 746 C CA . ARG A 1 97 ? -7.780 14.744 17.768 1.00 78.81 97 ARG A CA 1
ATOM 747 C C . ARG A 1 97 ? -6.795 13.802 17.090 1.00 78.81 97 ARG A C 1
ATOM 749 O O . ARG A 1 97 ? -6.746 12.616 17.423 1.00 78.81 97 ARG A O 1
ATOM 756 N N . GLU A 1 98 ? -5.990 14.349 16.185 1.00 69.81 98 GLU A N 1
ATOM 757 C CA . GLU A 1 98 ? -5.011 13.594 15.395 1.00 69.81 98 GLU A CA 1
ATOM 758 C C . GLU A 1 98 ? -4.063 12.751 16.265 1.00 69.81 98 GLU A C 1
ATOM 760 O O . GLU A 1 98 ? -3.797 11.588 15.958 1.00 69.81 98 GLU A O 1
ATOM 765 N N . GLN A 1 99 ? -3.628 13.298 17.405 1.00 72.94 99 GLN A N 1
ATOM 766 C CA . GLN A 1 99 ? -2.756 12.606 18.355 1.00 72.94 99 GLN A CA 1
ATOM 767 C C . GLN A 1 99 ? -3.357 11.275 18.831 1.00 72.94 99 GLN A C 1
ATOM 769 O O . GLN A 1 99 ? -2.703 10.239 18.780 1.00 72.94 99 GLN A O 1
ATOM 774 N N . THR A 1 100 ? -4.635 11.276 19.216 1.00 80.56 100 THR A N 1
ATOM 775 C CA . THR A 1 100 ? -5.323 10.078 19.712 1.00 80.56 100 THR A CA 1
ATOM 776 C C . THR A 1 100 ? -5.488 9.023 18.618 1.00 80.56 100 THR A C 1
ATOM 778 O O . THR A 1 100 ? -5.339 7.835 18.887 1.00 80.56 100 THR A O 1
ATOM 781 N N . ARG A 1 101 ? -5.758 9.433 17.370 1.00 85.88 101 ARG A N 1
ATOM 782 C CA . ARG A 1 101 ? -5.824 8.505 16.226 1.00 85.88 101 ARG A CA 1
ATOM 783 C C . ARG A 1 101 ? -4.474 7.831 15.992 1.00 85.88 101 ARG A C 1
ATOM 785 O O . ARG A 1 101 ? -4.430 6.619 15.808 1.00 85.88 101 ARG A O 1
ATOM 792 N N . THR A 1 102 ? -3.401 8.617 15.999 1.00 87.25 102 THR A N 1
ATOM 793 C CA . THR A 1 102 ? -2.037 8.134 15.761 1.00 87.25 102 THR A CA 1
ATOM 794 C C . THR A 1 102 ? -1.565 7.205 16.879 1.00 87.25 102 THR A C 1
ATOM 796 O O . THR A 1 102 ? -0.960 6.175 16.595 1.00 87.25 102 THR A O 1
ATOM 799 N N . ASP A 1 103 ? -1.887 7.511 18.137 1.00 91.56 103 ASP A N 1
ATOM 800 C CA . ASP A 1 103 ? -1.569 6.641 19.275 1.00 91.56 103 ASP A CA 1
ATOM 801 C C . ASP A 1 103 ? -2.317 5.303 19.185 1.00 91.56 103 ASP A C 1
ATOM 803 O O . ASP A 1 103 ? -1.702 4.242 19.279 1.00 91.56 103 ASP A O 1
ATOM 807 N N . HIS A 1 104 ? -3.614 5.336 18.866 1.00 93.62 104 HIS A N 1
ATOM 808 C CA . HIS A 1 104 ? -4.390 4.124 18.603 1.00 93.62 104 HIS A CA 1
ATOM 809 C C . HIS A 1 104 ? -3.825 3.297 17.440 1.00 93.62 104 HIS A C 1
ATOM 811 O O . HIS A 1 104 ? -3.763 2.072 17.535 1.00 93.62 104 HIS A O 1
ATOM 817 N N . LEU A 1 105 ? -3.390 3.944 16.354 1.00 93.62 105 LEU A N 1
ATOM 818 C CA . LEU A 1 105 ? -2.781 3.248 15.221 1.00 93.62 105 LEU A CA 1
ATOM 819 C C . LEU A 1 105 ? -1.508 2.508 15.643 1.00 93.62 105 LEU A C 1
ATOM 821 O O . LEU A 1 105 ? -1.304 1.369 15.233 1.00 93.62 105 LEU A O 1
ATOM 825 N N . ARG A 1 106 ? -0.668 3.112 16.494 1.00 95.06 106 ARG A N 1
ATOM 826 C CA . ARG A 1 106 ? 0.533 2.445 17.028 1.00 95.06 106 ARG A CA 1
ATOM 827 C C . ARG A 1 106 ? 0.175 1.198 17.833 1.00 95.06 106 ARG A C 1
ATOM 829 O O . ARG A 1 106 ? 0.819 0.166 17.657 1.00 95.06 106 ARG A O 1
ATOM 836 N N . GLU A 1 107 ? -0.862 1.270 18.668 1.00 95.94 107 GLU A N 1
ATOM 837 C CA . GLU A 1 107 ? -1.352 0.105 19.416 1.00 95.94 107 GLU A CA 1
ATOM 838 C C . GLU A 1 107 ? -1.872 -0.999 18.485 1.00 95.94 107 GLU A C 1
ATOM 840 O O . GLU A 1 107 ? -1.565 -2.171 18.698 1.00 95.94 107 GLU A O 1
ATOM 845 N N . VAL A 1 108 ? -2.611 -0.634 17.431 1.00 96.50 108 VAL A N 1
ATOM 846 C CA . VAL A 1 108 ? -3.105 -1.574 16.412 1.00 96.50 108 VAL A CA 1
ATOM 847 C C . VAL A 1 108 ? -1.956 -2.246 15.671 1.00 96.50 108 VAL A C 1
ATOM 849 O O . VAL A 1 108 ? -1.959 -3.466 15.525 1.00 96.50 108 VAL A O 1
ATOM 852 N N . VAL A 1 109 ? -0.967 -1.470 15.224 1.00 96.62 109 VAL A N 1
ATOM 853 C CA . VAL A 1 109 ? 0.214 -1.974 14.511 1.00 96.62 109 VAL A CA 1
ATOM 854 C C . VAL A 1 109 ? 0.967 -2.978 15.382 1.00 96.62 109 VAL A C 1
ATOM 856 O O . VAL A 1 109 ? 1.244 -4.088 14.928 1.00 96.62 109 VAL A O 1
ATOM 859 N N . ALA A 1 110 ? 1.216 -2.637 16.650 1.00 96.62 110 ALA A N 1
ATOM 860 C CA . ALA A 1 110 ? 1.883 -3.529 17.594 1.00 96.62 110 ALA A CA 1
ATOM 861 C C . ALA A 1 110 ? 1.071 -4.807 17.861 1.00 96.62 110 ALA A C 1
ATOM 863 O O . ALA A 1 110 ? 1.620 -5.908 17.830 1.00 96.62 110 ALA A O 1
ATOM 864 N N . TYR A 1 111 ? -0.240 -4.677 18.086 1.00 97.12 111 TYR A N 1
ATOM 865 C CA . TYR A 1 111 ? -1.125 -5.810 18.351 1.00 97.12 111 TYR A CA 1
ATOM 866 C C . TYR A 1 111 ? -1.229 -6.772 17.160 1.00 97.12 111 TYR A C 1
ATOM 868 O O . TYR A 1 111 ? -1.128 -7.985 17.332 1.00 97.12 111 TYR A O 1
ATOM 876 N N . ALA A 1 112 ? -1.385 -6.238 15.947 1.00 95.56 112 ALA A N 1
ATOM 877 C CA . ALA A 1 112 ? -1.524 -7.029 14.728 1.00 95.56 112 ALA A CA 1
ATOM 878 C C . ALA A 1 112 ? -0.190 -7.631 14.235 1.00 95.56 112 ALA A C 1
ATOM 880 O O . ALA A 1 112 ? -0.175 -8.355 13.235 1.00 95.56 112 ALA A O 1
ATOM 881 N N . GLY A 1 113 ? 0.931 -7.330 14.903 1.00 96.31 113 GLY A N 1
ATOM 882 C CA . GLY A 1 113 ? 2.265 -7.789 14.513 1.00 96.31 113 GLY A CA 1
ATOM 883 C C . GLY A 1 113 ? 2.771 -7.141 13.223 1.00 96.31 113 GLY A C 1
ATOM 884 O O . GLY A 1 113 ? 3.490 -7.782 12.456 1.00 96.31 113 GLY A O 1
ATOM 885 N N . TRP A 1 114 ? 2.351 -5.903 12.962 1.00 97.56 114 TRP A N 1
ATOM 886 C CA . TRP A 1 114 ? 2.842 -5.087 11.858 1.00 97.56 114 TRP A CA 1
ATOM 887 C C . TRP A 1 114 ? 4.027 -4.241 12.307 1.00 97.56 114 TRP A C 1
ATOM 889 O O . TRP A 1 114 ? 4.202 -3.949 13.491 1.00 97.56 114 TRP A O 1
ATOM 899 N N . ARG A 1 115 ? 4.843 -3.830 11.342 1.00 96.06 115 ARG A N 1
ATOM 900 C CA . ARG A 1 115 ? 6.039 -3.021 11.573 1.00 96.06 115 ARG A CA 1
ATOM 901 C C . ARG A 1 115 ? 5.913 -1.691 10.850 1.00 96.06 115 ARG A C 1
ATOM 903 O O . ARG A 1 115 ? 5.326 -1.613 9.772 1.00 96.06 115 ARG A O 1
ATOM 910 N N . ALA A 1 116 ? 6.429 -0.634 11.464 1.00 93.69 116 ALA A N 1
ATOM 911 C CA . ALA A 1 116 ? 6.555 0.649 10.790 1.00 93.69 116 ALA A CA 1
ATOM 912 C C . ALA A 1 116 ? 7.681 0.583 9.751 1.00 93.69 116 ALA A C 1
ATOM 914 O O . ALA A 1 116 ? 8.588 -0.238 9.860 1.00 93.69 116 ALA A O 1
ATOM 915 N N . MET A 1 117 ? 7.616 1.469 8.763 1.00 94.31 117 MET A N 1
ATOM 916 C CA . MET A 1 117 ? 8.679 1.621 7.781 1.00 94.31 117 MET A CA 1
ATOM 917 C C . MET A 1 117 ? 9.947 2.161 8.461 1.00 94.31 117 MET A C 1
ATOM 919 O O . MET A 1 117 ? 9.908 3.244 9.048 1.00 94.31 117 MET A O 1
ATOM 923 N N . ASP A 1 118 ? 11.058 1.434 8.369 1.00 94.44 118 ASP A N 1
ATOM 924 C CA . ASP A 1 118 ? 12.371 1.860 8.862 1.00 94.44 118 ASP A CA 1
ATOM 925 C C . ASP A 1 118 ? 13.438 1.806 7.753 1.00 94.44 118 ASP A C 1
ATOM 927 O O . ASP A 1 118 ? 13.139 1.543 6.587 1.00 94.44 118 ASP A O 1
ATOM 931 N N . THR A 1 119 ? 14.693 2.107 8.093 1.00 94.69 119 THR A N 1
ATOM 932 C CA . THR A 1 119 ? 15.801 2.118 7.126 1.00 94.69 119 THR A CA 1
ATOM 933 C C . THR A 1 119 ? 16.111 0.739 6.539 1.00 94.69 119 THR A C 1
ATOM 935 O O . THR A 1 119 ? 16.541 0.665 5.388 1.00 94.69 119 THR A O 1
ATOM 938 N N . GLY A 1 120 ? 15.898 -0.339 7.299 1.00 95.88 120 GLY A N 1
ATOM 939 C CA . GLY A 1 120 ? 16.065 -1.713 6.834 1.00 95.88 120 GLY A CA 1
ATOM 940 C C . GLY A 1 120 ? 14.973 -2.085 5.839 1.00 95.88 120 GLY A C 1
ATOM 941 O O . GLY A 1 120 ? 15.282 -2.484 4.717 1.00 95.88 120 GLY A O 1
ATOM 942 N N . GLU A 1 121 ? 13.714 -1.829 6.195 1.00 96.38 121 GLU A N 1
ATOM 943 C CA . GLU A 1 121 ? 12.575 -2.089 5.313 1.00 96.38 121 GLU A CA 1
ATOM 944 C C . GLU A 1 121 ? 12.675 -1.293 4.006 1.00 96.38 121 GLU A C 1
ATOM 946 O O . GLU A 1 121 ? 12.318 -1.798 2.941 1.00 96.38 121 GLU A O 1
ATOM 951 N N . TRP A 1 122 ? 13.171 -0.048 4.055 1.00 96.50 122 TRP A N 1
ATOM 952 C CA . TRP A 1 122 ? 13.357 0.762 2.846 1.00 96.50 122 TRP A CA 1
ATOM 953 C C . TRP A 1 122 ? 14.392 0.141 1.917 1.00 96.50 122 TRP A C 1
ATOM 955 O O . TRP A 1 122 ? 14.174 0.082 0.709 1.00 96.50 122 TRP A O 1
ATOM 965 N N . LYS A 1 123 ? 15.489 -0.371 2.480 1.00 96.81 123 LYS A N 1
ATOM 966 C CA . LYS A 1 123 ? 16.530 -1.044 1.707 1.00 96.81 123 LYS A CA 1
ATOM 967 C C . LYS A 1 123 ? 16.003 -2.319 1.045 1.00 96.81 123 LYS A C 1
ATOM 969 O O . LYS A 1 123 ? 16.241 -2.522 -0.144 1.00 96.81 123 LYS A O 1
ATOM 974 N N . GLU A 1 124 ? 15.269 -3.150 1.784 1.00 97.44 124 GLU A N 1
ATOM 975 C CA . GLU A 1 124 ? 14.656 -4.365 1.231 1.00 97.44 124 GLU A CA 1
ATOM 976 C C . GLU A 1 124 ? 13.661 -4.037 0.111 1.00 97.44 124 GLU A C 1
ATOM 978 O O . GLU A 1 124 ? 13.669 -4.667 -0.951 1.00 97.44 124 GLU A O 1
ATOM 983 N N . LEU A 1 125 ? 12.837 -3.006 0.315 1.00 97.62 125 LEU A N 1
ATOM 984 C CA . LEU A 1 125 ? 11.900 -2.529 -0.693 1.00 97.62 125 LEU A CA 1
ATOM 985 C C . LEU A 1 125 ? 12.618 -2.016 -1.950 1.00 97.62 125 LEU A C 1
ATOM 987 O O . LEU A 1 125 ? 12.174 -2.307 -3.061 1.00 97.62 125 LEU A O 1
ATOM 991 N N . ASP A 1 126 ? 13.721 -1.283 -1.803 1.00 97.56 126 ASP A N 1
ATOM 992 C CA . ASP A 1 126 ? 14.512 -0.778 -2.928 1.00 97.56 126 ASP A CA 1
ATOM 993 C C . ASP A 1 126 ? 15.171 -1.903 -3.733 1.00 97.56 126 ASP A C 1
ATOM 995 O O . ASP A 1 126 ? 15.196 -1.854 -4.967 1.00 97.56 126 ASP A O 1
ATOM 999 N N . GLU A 1 127 ? 15.677 -2.939 -3.061 1.00 97.75 127 GLU A N 1
ATOM 1000 C CA . GLU A 1 127 ? 16.218 -4.135 -3.712 1.00 97.75 127 GLU A CA 1
ATOM 1001 C C . GLU A 1 127 ? 15.125 -4.895 -4.476 1.00 97.75 127 GLU A C 1
ATOM 1003 O O . GLU A 1 127 ? 15.308 -5.238 -5.651 1.00 97.75 127 GLU A O 1
ATOM 1008 N N . PHE A 1 128 ? 13.956 -5.080 -3.856 1.00 97.88 128 PHE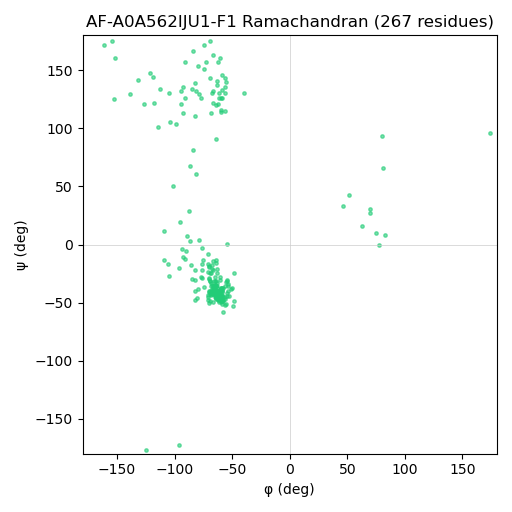 A N 1
ATOM 1009 C CA . PHE A 1 128 ? 12.789 -5.678 -4.501 1.00 97.88 128 PHE A CA 1
ATOM 1010 C C . PHE A 1 128 ? 12.340 -4.875 -5.732 1.00 97.88 128 PHE A C 1
ATOM 1012 O O . PHE A 1 128 ? 12.157 -5.437 -6.818 1.00 97.88 128 PHE A O 1
ATOM 1019 N N . LEU A 1 129 ? 12.188 -3.556 -5.589 1.00 97.56 129 LEU A N 1
ATOM 1020 C CA . LEU A 1 129 ? 11.766 -2.661 -6.663 1.00 97.56 129 LEU A CA 1
ATOM 1021 C C . LEU A 1 129 ? 12.768 -2.640 -7.811 1.00 97.56 129 LEU A C 1
ATOM 1023 O O . LEU A 1 129 ? 12.354 -2.640 -8.969 1.00 97.56 129 LEU A O 1
ATOM 1027 N N . PHE A 1 130 ? 14.069 -2.646 -7.518 1.00 97.12 130 PHE A N 1
ATOM 1028 C CA . PHE A 1 130 ? 15.107 -2.720 -8.540 1.00 97.12 130 PHE A CA 1
ATOM 1029 C C . PHE A 1 130 ? 15.003 -4.017 -9.351 1.00 97.12 130 PHE A C 1
ATOM 1031 O O . PHE A 1 130 ? 14.976 -3.961 -10.582 1.00 97.12 130 PHE A O 1
ATOM 1038 N N . ALA A 1 131 ? 14.860 -5.168 -8.684 1.00 96.31 131 ALA A N 1
ATOM 1039 C CA . ALA A 1 131 ? 14.684 -6.452 -9.362 1.00 96.31 131 ALA A CA 1
ATOM 1040 C C . ALA A 1 131 ? 13.447 -6.448 -10.279 1.00 96.31 131 ALA A C 1
ATOM 1042 O O . ALA A 1 131 ? 13.535 -6.831 -11.446 1.00 96.31 131 ALA A O 1
ATOM 1043 N N . ARG A 1 132 ? 12.310 -5.928 -9.799 1.00 97.12 132 ARG A N 1
ATOM 1044 C CA . ARG A 1 132 ? 11.089 -5.794 -10.613 1.00 97.12 132 ARG A CA 1
ATOM 1045 C C . ARG A 1 132 ? 11.234 -4.769 -11.741 1.00 97.12 132 ARG A C 1
ATOM 1047 O O . ARG A 1 132 ? 10.684 -4.972 -12.821 1.00 97.12 132 ARG A O 1
ATOM 1054 N N . ALA A 1 133 ? 11.980 -3.685 -11.537 1.00 95.50 133 ALA A N 1
ATOM 1055 C CA . ALA A 1 133 ? 12.211 -2.655 -12.551 1.00 95.50 133 ALA A CA 1
ATOM 1056 C C . ALA A 1 133 ? 13.103 -3.144 -13.708 1.00 95.50 133 ALA A C 1
ATOM 1058 O O . ALA A 1 133 ? 12.948 -2.693 -14.850 1.00 95.50 133 ALA A O 1
ATOM 1059 N N . MET A 1 134 ? 14.004 -4.095 -13.435 1.00 94.00 134 MET A N 1
ATOM 1060 C CA . MET A 1 134 ? 14.763 -4.799 -14.474 1.00 94.00 134 MET A CA 1
ATOM 1061 C C . MET A 1 134 ? 13.845 -5.617 -15.397 1.00 94.00 134 MET A C 1
ATOM 1063 O O . MET A 1 134 ? 14.097 -5.682 -16.598 1.00 94.00 134 MET A O 1
ATOM 1067 N N . GLU A 1 135 ? 12.748 -6.167 -14.870 1.00 92.19 135 GLU A N 1
ATOM 1068 C CA . GLU A 1 135 ? 11.742 -6.917 -15.638 1.00 92.19 135 GLU A CA 1
ATOM 1069 C C . GLU A 1 135 ? 10.756 -5.974 -16.364 1.00 92.19 135 GLU A C 1
ATOM 1071 O O . GLU A 1 135 ? 10.496 -6.117 -17.562 1.00 92.19 135 GLU A O 1
ATOM 1076 N N . HIS A 1 136 ? 10.242 -4.950 -15.671 1.00 86.81 136 HIS A N 1
ATOM 1077 C CA . HIS A 1 136 ? 9.197 -4.053 -16.174 1.00 86.81 136 HIS A CA 1
ATOM 1078 C C . HIS A 1 136 ? 9.460 -2.579 -15.812 1.00 86.81 136 HIS A C 1
ATOM 1080 O O . HIS A 1 136 ? 9.605 -2.235 -14.649 1.00 86.81 136 HIS A O 1
ATOM 1086 N N . ASP A 1 137 ? 9.405 -1.659 -16.786 1.00 82.25 137 ASP A N 1
ATOM 1087 C CA . ASP A 1 137 ? 9.619 -0.210 -16.545 1.00 82.25 137 ASP A CA 1
ATOM 1088 C C . ASP A 1 137 ? 8.308 0.584 -16.336 1.00 82.25 137 ASP A C 1
ATOM 1090 O O . ASP A 1 137 ? 8.256 1.804 -16.525 1.00 82.25 137 ASP A O 1
ATOM 1094 N N . TRP A 1 138 ? 7.203 -0.089 -15.989 1.00 90.31 138 TRP A N 1
ATOM 1095 C CA . TRP A 1 138 ? 5.908 0.582 -15.843 1.00 90.31 138 TRP A CA 1
ATOM 1096 C C . TRP A 1 138 ? 5.661 1.027 -14.390 1.00 90.31 138 TRP A C 1
ATOM 1098 O O . TRP A 1 138 ? 5.479 0.180 -13.513 1.00 90.31 138 TRP A O 1
ATOM 1108 N N . PRO A 1 139 ? 5.609 2.344 -14.100 1.00 92.38 139 PRO A N 1
ATOM 1109 C CA . PRO A 1 139 ? 5.619 2.845 -12.725 1.00 92.38 139 PRO A CA 1
ATOM 1110 C C . PRO A 1 139 ? 4.359 2.478 -11.933 1.00 92.38 139 PRO A C 1
ATOM 1112 O O . PRO A 1 139 ? 4.461 2.169 -10.750 1.00 92.38 139 PRO A O 1
ATOM 1115 N N . LYS A 1 140 ? 3.180 2.445 -12.575 1.00 93.31 140 LYS A N 1
ATOM 1116 C CA . LYS A 1 140 ? 1.931 2.035 -11.909 1.00 93.31 140 LYS A CA 1
ATOM 1117 C C . LYS A 1 140 ? 1.974 0.568 -11.459 1.00 93.31 140 LYS A C 1
ATOM 1119 O O . LYS A 1 140 ? 1.452 0.254 -10.395 1.00 93.31 140 LYS A O 1
ATOM 1124 N N . LEU A 1 141 ? 2.604 -0.315 -12.240 1.00 94.25 141 LEU A N 1
ATOM 1125 C CA . LEU A 1 141 ? 2.790 -1.721 -11.865 1.00 94.25 141 LEU A CA 1
ATOM 1126 C C . LEU A 1 141 ? 3.771 -1.857 -10.703 1.00 94.25 141 LEU A C 1
ATOM 1128 O O . LEU A 1 141 ? 3.438 -2.507 -9.721 1.00 94.25 141 LEU A O 1
ATOM 1132 N N . LEU A 1 142 ? 4.933 -1.204 -10.779 1.00 95.88 142 LEU A N 1
ATOM 1133 C CA . LEU A 1 142 ? 5.928 -1.241 -9.701 1.00 95.88 142 LEU A CA 1
ATOM 1134 C C . LEU A 1 142 ? 5.361 -0.717 -8.377 1.00 95.88 142 LEU A C 1
ATOM 1136 O O . LEU A 1 142 ? 5.596 -1.313 -7.333 1.00 95.88 142 LEU A O 1
ATOM 1140 N N . PHE A 1 143 ? 4.549 0.342 -8.425 1.00 95.94 143 PHE A N 1
ATOM 1141 C CA . PHE A 1 143 ? 3.842 0.846 -7.250 1.00 95.94 143 PHE A CA 1
ATOM 1142 C C . PHE A 1 143 ? 2.880 -0.195 -6.651 1.00 95.94 143 PHE A C 1
ATOM 1144 O O . PHE A 1 143 ? 2.871 -0.396 -5.440 1.00 95.94 143 PHE A O 1
ATOM 1151 N N . ARG A 1 144 ? 2.080 -0.880 -7.483 1.00 95.62 144 ARG A N 1
ATOM 1152 C CA . ARG A 1 144 ? 1.175 -1.946 -7.012 1.00 95.62 144 ARG A CA 1
ATOM 1153 C C . ARG A 1 144 ? 1.946 -3.106 -6.386 1.00 95.62 144 ARG A C 1
ATOM 1155 O O . ARG A 1 144 ? 1.611 -3.509 -5.280 1.00 95.62 144 ARG A O 1
ATOM 1162 N N . LEU A 1 145 ? 3.011 -3.562 -7.048 1.00 96.94 145 LEU A N 1
ATOM 1163 C CA . LEU A 1 145 ? 3.881 -4.625 -6.540 1.00 96.94 145 LEU A CA 1
ATOM 1164 C C . LEU A 1 145 ? 4.528 -4.243 -5.205 1.00 96.94 145 LEU A C 1
ATOM 1166 O O . LEU A 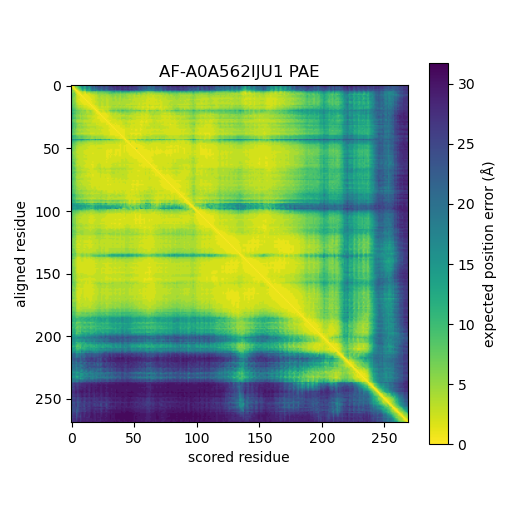1 145 ? 4.632 -5.084 -4.321 1.00 96.94 145 LEU A O 1
ATOM 1170 N N . ALA A 1 146 ? 4.927 -2.982 -5.026 1.00 97.06 146 ALA A N 1
ATOM 1171 C CA . ALA A 1 146 ? 5.431 -2.504 -3.744 1.00 97.06 146 ALA A CA 1
ATOM 1172 C C . ALA A 1 146 ? 4.363 -2.539 -2.641 1.00 97.06 146 ALA A C 1
ATOM 1174 O O . ALA A 1 146 ? 4.649 -2.984 -1.535 1.00 97.06 146 ALA A O 1
ATOM 1175 N N . CYS A 1 147 ? 3.127 -2.116 -2.925 1.00 96.81 147 CYS A N 1
ATOM 1176 C CA . CYS A 1 147 ? 2.030 -2.232 -1.959 1.00 96.81 147 CYS A CA 1
ATOM 1177 C C . CYS A 1 147 ? 1.776 -3.694 -1.559 1.00 96.81 147 CYS A C 1
ATOM 1179 O O . CYS A 1 147 ? 1.642 -3.989 -0.375 1.00 96.81 147 CYS A O 1
ATOM 1181 N N . GLU A 1 148 ? 1.741 -4.606 -2.533 1.00 96.69 148 GLU A N 1
ATOM 1182 C CA . GLU A 1 148 ? 1.561 -6.044 -2.296 1.00 96.69 148 GLU A CA 1
ATOM 1183 C C . GLU A 1 148 ? 2.713 -6.634 -1.473 1.00 96.69 148 GLU A C 1
ATOM 1185 O O . GLU A 1 148 ? 2.468 -7.360 -0.508 1.00 96.69 148 GLU A O 1
ATOM 1190 N N . TYR A 1 149 ? 3.955 -6.265 -1.800 1.00 97.50 149 TYR A N 1
ATOM 1191 C CA . TYR A 1 149 ? 5.147 -6.649 -1.046 1.00 97.50 149 TYR A CA 1
ATOM 1192 C C . TYR A 1 149 ? 5.036 -6.217 0.420 1.00 97.50 149 TYR A C 1
ATOM 1194 O O . TYR A 1 149 ? 5.144 -7.051 1.316 1.00 97.50 149 TYR A O 1
ATOM 1202 N N . LEU A 1 150 ? 4.727 -4.943 0.673 1.00 97.56 150 LEU A N 1
ATOM 1203 C CA . LEU A 1 150 ? 4.627 -4.393 2.028 1.00 97.56 150 LEU A CA 1
ATOM 1204 C C . LEU A 1 150 ? 3.523 -5.070 2.851 1.00 97.56 150 LEU A C 1
ATOM 1206 O O . LEU A 1 150 ? 3.748 -5.410 4.012 1.00 97.56 150 LEU A O 1
ATOM 1210 N N . ILE A 1 151 ? 2.364 -5.348 2.242 1.00 96.00 151 ILE A N 1
ATOM 1211 C CA . ILE A 1 151 ? 1.293 -6.123 2.890 1.00 96.00 151 ILE A CA 1
ATOM 1212 C C . ILE A 1 151 ? 1.790 -7.527 3.253 1.00 96.00 151 ILE A C 1
ATOM 1214 O O . ILE A 1 151 ? 1.572 -7.985 4.376 1.00 96.00 151 ILE A O 1
ATOM 1218 N N . SER A 1 152 ? 2.474 -8.204 2.326 1.00 95.94 152 SER A N 1
ATOM 1219 C CA . SER A 1 152 ? 2.981 -9.563 2.547 1.00 95.94 152 SER A CA 1
ATOM 1220 C C . SER A 1 152 ? 4.044 -9.627 3.652 1.00 95.94 152 SER A C 1
ATOM 1222 O O . SER A 1 152 ? 4.040 -10.564 4.451 1.00 95.94 152 SER A O 1
ATOM 1224 N N . SER A 1 153 ? 4.869 -8.583 3.771 1.00 96.06 153 SER A N 1
ATOM 1225 C CA . SER A 1 153 ? 5.917 -8.438 4.790 1.00 96.06 153 SER A CA 1
ATOM 1226 C C . SER A 1 153 ? 5.414 -7.827 6.109 1.00 96.06 153 SER A C 1
ATOM 1228 O O . SER A 1 153 ? 6.208 -7.603 7.030 1.00 96.06 153 SER A O 1
ATOM 1230 N N . ARG A 1 154 ? 4.101 -7.553 6.213 1.00 96.69 154 ARG A N 1
ATOM 1231 C CA . ARG A 1 154 ? 3.436 -6.876 7.344 1.00 96.69 154 ARG A CA 1
ATOM 1232 C C . ARG A 1 154 ? 4.099 -5.554 7.733 1.00 96.69 154 ARG A C 1
ATOM 1234 O O . ARG A 1 154 ? 4.277 -5.251 8.914 1.00 96.69 154 ARG A O 1
ATOM 1241 N N . VAL A 1 155 ? 4.461 -4.761 6.734 1.00 97.44 155 VAL A N 1
ATOM 1242 C CA . VAL A 1 155 ? 5.014 -3.417 6.911 1.00 97.44 155 VAL A CA 1
ATOM 1243 C C . VAL A 1 155 ? 3.944 -2.401 6.559 1.00 97.44 155 VAL A C 1
ATOM 1245 O O . VAL A 1 155 ? 3.312 -2.486 5.505 1.00 97.44 155 VAL A O 1
ATOM 1248 N N . VAL A 1 156 ? 3.731 -1.428 7.442 1.00 96.94 156 VAL A N 1
ATOM 1249 C CA . VAL A 1 156 ? 2.784 -0.343 7.194 1.00 96.94 156 VAL A CA 1
ATOM 1250 C C . VAL A 1 156 ? 3.276 0.462 5.999 1.00 96.94 156 VAL A C 1
ATOM 1252 O O . VAL A 1 156 ? 4.362 1.043 6.024 1.00 96.94 156 VAL A O 1
ATOM 1255 N N . ARG A 1 157 ? 2.454 0.511 4.953 1.00 96.00 157 ARG A N 1
ATOM 1256 C CA . ARG A 1 157 ? 2.773 1.206 3.714 1.00 96.00 157 ARG A CA 1
ATOM 1257 C C . ARG A 1 157 ? 3.012 2.695 3.999 1.00 96.00 157 ARG A C 1
ATOM 1259 O O . ARG A 1 157 ? 2.122 3.354 4.545 1.00 96.00 157 ARG A O 1
ATOM 1266 N N . PRO A 1 158 ? 4.160 3.251 3.575 1.00 94.12 158 PRO A N 1
ATOM 1267 C CA . PRO A 1 158 ? 4.445 4.669 3.721 1.00 94.12 158 PRO A CA 1
ATOM 1268 C C . PRO A 1 158 ? 3.548 5.514 2.804 1.00 94.12 158 PRO A C 1
ATOM 1270 O O . PRO A 1 158 ? 2.770 5.010 1.984 1.00 94.12 158 PRO A O 1
ATOM 1273 N N . GLY A 1 159 ? 3.650 6.836 2.937 1.00 92.69 159 GLY A N 1
ATOM 1274 C CA . GLY A 1 159 ? 2.897 7.768 2.103 1.00 92.69 159 GLY A CA 1
ATOM 1275 C C . GLY A 1 159 ? 3.135 7.530 0.607 1.00 92.69 159 GLY A C 1
ATOM 1276 O O . GLY A 1 159 ? 4.263 7.307 0.171 1.00 92.69 159 GLY A O 1
ATOM 1277 N N . VAL A 1 160 ? 2.065 7.641 -0.189 1.00 93.50 160 VAL A N 1
ATOM 1278 C CA . VAL A 1 160 ? 2.062 7.354 -1.639 1.00 93.50 160 VAL A CA 1
ATOM 1279 C C . VAL A 1 160 ? 3.183 8.085 -2.389 1.00 93.50 160 VAL A C 1
ATOM 1281 O O . VAL A 1 160 ? 3.784 7.519 -3.296 1.00 93.50 160 VAL A O 1
ATOM 1284 N N . VAL A 1 161 ? 3.481 9.329 -2.000 1.00 91.31 161 VAL A N 1
ATOM 1285 C CA . VAL A 1 161 ? 4.521 10.152 -2.639 1.00 91.31 161 VAL A CA 1
ATOM 1286 C C . VAL A 1 161 ? 5.914 9.566 -2.414 1.00 91.31 161 VAL A C 1
ATOM 1288 O O . VAL A 1 161 ? 6.625 9.353 -3.388 1.00 91.31 161 VAL A O 1
ATOM 1291 N N . HIS A 1 162 ? 6.260 9.228 -1.168 1.00 92.88 162 HIS A N 1
ATOM 1292 C CA . HIS A 1 162 ? 7.551 8.616 -0.841 1.00 92.88 162 HIS A CA 1
ATOM 1293 C C . HIS A 1 162 ? 7.708 7.287 -1.583 1.00 92.88 162 HIS A C 1
ATOM 1295 O O . HIS A 1 162 ? 8.711 7.044 -2.242 1.00 92.88 162 HIS A O 1
ATOM 1301 N N . LEU A 1 163 ? 6.666 6.451 -1.576 1.00 95.00 163 LEU A N 1
ATOM 1302 C CA . LEU A 1 163 ? 6.711 5.176 -2.286 1.00 95.00 163 LEU A CA 1
ATOM 1303 C C . LEU A 1 163 ? 6.957 5.353 -3.796 1.00 95.00 163 LEU A C 1
ATOM 1305 O O . LEU A 1 163 ? 7.713 4.597 -4.403 1.00 95.00 163 LEU A O 1
ATOM 1309 N N . LEU A 1 164 ? 6.354 6.374 -4.411 1.00 94.81 164 LEU A N 1
ATOM 1310 C CA . LEU A 1 164 ? 6.577 6.699 -5.820 1.00 94.81 164 LEU A CA 1
ATOM 1311 C C . LEU A 1 164 ? 7.985 7.231 -6.111 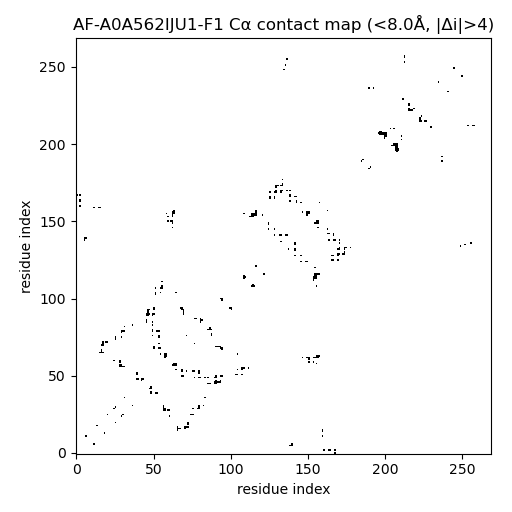1.00 94.81 164 LEU A C 1
ATOM 1313 O O . LEU A 1 164 ? 8.502 6.977 -7.199 1.00 94.81 164 LEU A O 1
ATOM 1317 N N . GLU A 1 165 ? 8.602 7.958 -5.179 1.00 94.56 165 GLU A N 1
ATOM 1318 C CA . GLU A 1 165 ? 9.996 8.399 -5.309 1.00 94.56 165 GLU A CA 1
ATOM 1319 C C . GLU A 1 165 ? 10.936 7.195 -5.359 1.00 94.56 165 GLU A C 1
ATOM 1321 O O . GLU A 1 165 ? 11.751 7.100 -6.275 1.00 94.56 165 GLU A O 1
ATOM 1326 N N . HIS A 1 166 ? 10.743 6.214 -4.477 1.00 95.69 166 HIS A N 1
ATOM 1327 C CA . HIS A 1 166 ? 11.506 4.964 -4.498 1.00 95.69 166 HIS A CA 1
ATOM 1328 C C . HIS A 1 166 ? 11.272 4.159 -5.786 1.00 95.69 166 HIS A C 1
ATOM 1330 O O . HIS A 1 166 ? 12.223 3.677 -6.404 1.00 95.69 166 HIS A O 1
ATOM 1336 N N . VAL A 1 167 ? 10.034 4.108 -6.293 1.00 95.94 167 VAL A N 1
ATOM 1337 C CA . VAL A 1 167 ? 9.747 3.530 -7.620 1.00 95.94 167 VAL A CA 1
ATOM 1338 C C . VAL A 1 167 ? 10.510 4.267 -8.728 1.00 95.94 167 VAL A C 1
ATOM 1340 O O . VAL A 1 167 ? 11.059 3.630 -9.629 1.00 95.94 167 VAL A O 1
ATOM 1343 N N . ALA A 1 168 ? 10.562 5.600 -8.701 1.00 94.38 168 ALA A N 1
ATOM 1344 C CA . ALA A 1 168 ? 11.295 6.379 -9.696 1.00 94.38 168 ALA A CA 1
ATOM 1345 C C . ALA A 1 168 ? 12.809 6.122 -9.623 1.00 94.38 168 ALA A C 1
ATOM 1347 O O . ALA A 1 168 ? 13.437 5.917 -10.666 1.00 94.38 168 ALA A O 1
ATOM 1348 N N . THR A 1 169 ? 13.369 6.064 -8.414 1.00 95.56 169 THR A N 1
ATOM 1349 C CA . THR A 1 169 ? 14.780 5.750 -8.155 1.00 95.56 169 THR A CA 1
ATOM 1350 C C . THR A 1 169 ? 15.140 4.354 -8.651 1.00 95.56 169 THR A C 1
ATOM 1352 O O . THR A 1 169 ? 16.089 4.201 -9.420 1.00 95.56 169 THR A O 1
ATOM 1355 N N . ALA A 1 170 ? 14.344 3.339 -8.309 1.00 96.06 170 ALA A N 1
ATOM 1356 C CA . ALA A 1 170 ? 14.560 1.967 -8.761 1.00 96.06 170 ALA A CA 1
ATOM 1357 C C . ALA A 1 170 ? 14.543 1.851 -10.293 1.00 96.06 170 ALA A C 1
ATOM 1359 O O . ALA A 1 170 ? 15.382 1.166 -10.877 1.00 96.06 170 ALA A O 1
ATOM 1360 N N . ARG A 1 171 ? 13.637 2.572 -10.966 1.00 95.25 171 ARG A N 1
ATOM 1361 C CA . ARG A 1 171 ? 13.583 2.624 -12.436 1.00 95.25 171 ARG A CA 1
ATOM 1362 C C . ARG A 1 171 ? 14.801 3.306 -13.044 1.00 95.25 171 ARG A C 1
ATOM 1364 O O . ARG A 1 171 ? 15.316 2.828 -14.051 1.00 95.25 171 ARG A O 1
ATOM 1371 N N . ALA A 1 172 ? 15.252 4.419 -12.468 1.00 95.06 172 ALA A N 1
ATOM 1372 C CA . ALA A 1 172 ? 16.461 5.100 -12.925 1.00 95.06 172 ALA A CA 1
ATOM 1373 C C . ALA A 1 172 ? 17.679 4.174 -12.803 1.00 95.06 172 ALA A C 1
ATOM 1375 O O . ALA A 1 172 ? 18.383 3.965 -13.790 1.00 95.06 172 ALA A O 1
ATOM 1376 N N . ARG A 1 173 ? 17.830 3.519 -11.647 1.00 95.94 173 ARG A N 1
ATOM 1377 C CA . ARG A 1 173 ? 18.875 2.523 -11.394 1.00 95.94 173 ARG A CA 1
ATOM 1378 C C . ARG A 1 173 ? 18.800 1.343 -12.367 1.00 95.94 173 ARG A C 1
ATOM 1380 O O . ARG A 1 173 ? 19.814 0.939 -12.918 1.00 95.94 173 ARG A O 1
ATOM 1387 N N . ALA A 1 174 ? 17.607 0.808 -12.634 1.00 95.06 174 ALA A N 1
ATOM 1388 C CA . ALA A 1 174 ? 17.422 -0.287 -13.590 1.00 95.06 174 ALA A CA 1
ATOM 1389 C C . ALA A 1 174 ? 17.782 0.114 -15.029 1.00 95.06 174 ALA A C 1
ATOM 1391 O O . ALA A 1 174 ? 18.322 -0.692 -15.789 1.00 95.06 174 ALA A O 1
ATOM 1392 N N . ARG A 1 175 ? 17.511 1.362 -15.427 1.00 93.00 175 ARG A N 1
ATOM 1393 C CA . ARG A 1 175 ? 17.911 1.888 -16.742 1.00 93.00 175 ARG A CA 1
ATOM 1394 C C . ARG A 1 175 ? 19.418 2.041 -16.858 1.00 93.00 175 ARG A C 1
ATOM 1396 O O . ARG A 1 175 ? 19.968 1.658 -17.884 1.00 93.00 175 ARG A O 1
ATO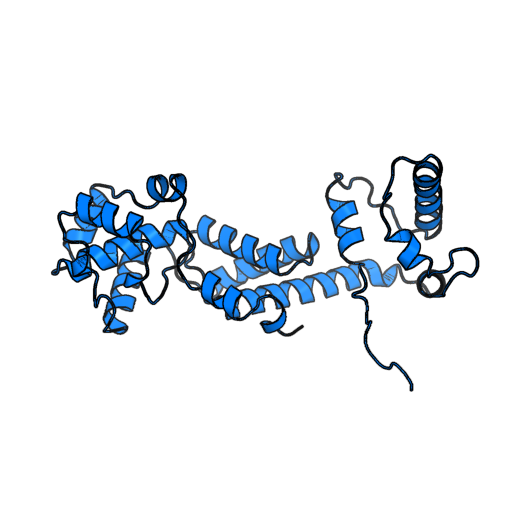M 1403 N N . GLU A 1 176 ? 20.063 2.570 -15.826 1.00 95.12 176 GLU A N 1
ATOM 1404 C CA . GLU A 1 176 ? 21.519 2.682 -15.766 1.00 95.12 176 GLU A CA 1
ATOM 1405 C C . GLU A 1 176 ? 22.182 1.301 -15.806 1.00 95.12 176 GLU A C 1
ATOM 1407 O O . GLU A 1 176 ? 23.073 1.072 -16.616 1.00 95.12 176 GLU A O 1
ATOM 1412 N N . GLU A 1 177 ? 21.676 0.341 -15.031 1.00 94.19 177 GLU A N 1
ATOM 1413 C CA . GLU A 1 177 ? 22.150 -1.044 -15.063 1.00 94.19 177 GLU A CA 1
ATOM 1414 C C . GLU A 1 177 ? 21.972 -1.671 -16.452 1.00 94.19 177 GLU A C 1
ATOM 1416 O O . GLU A 1 177 ? 22.883 -2.308 -16.984 1.00 94.19 177 GLU A O 1
ATOM 1421 N N . THR A 1 178 ? 20.806 -1.464 -17.074 1.00 92.19 178 THR A N 1
ATOM 1422 C CA . THR A 1 178 ? 20.548 -1.927 -18.443 1.00 92.19 178 THR A CA 1
ATOM 1423 C C . THR A 1 178 ? 21.568 -1.328 -19.405 1.00 92.19 178 THR A C 1
ATOM 1425 O O . THR A 1 178 ? 22.157 -2.064 -20.191 1.00 92.19 178 THR A O 1
ATOM 1428 N N . TRP A 1 179 ? 21.806 -0.015 -19.324 1.00 91.12 179 TRP A N 1
ATOM 1429 C CA . TRP A 1 179 ? 22.790 0.676 -20.149 1.00 91.12 179 TRP A CA 1
ATOM 1430 C C . TRP A 1 179 ? 24.187 0.094 -19.955 1.00 91.12 179 TRP A C 1
ATOM 1432 O O . TRP A 1 179 ? 24.799 -0.314 -20.933 1.00 91.12 179 TRP A O 1
ATOM 1442 N N . THR A 1 180 ? 24.660 -0.042 -18.718 1.00 93.38 180 THR A N 1
ATOM 1443 C CA . THR A 1 180 ? 25.971 -0.629 -18.403 1.00 93.38 180 THR A CA 1
ATOM 1444 C C . THR A 1 180 ? 26.137 -2.018 -19.022 1.00 93.38 180 THR A C 1
ATOM 1446 O O . THR A 1 180 ? 27.174 -2.318 -19.618 1.00 93.38 180 THR A O 1
ATOM 1449 N N . ARG A 1 181 ? 25.090 -2.853 -18.972 1.00 91.31 181 ARG A N 1
ATOM 1450 C CA . ARG A 1 181 ? 25.105 -4.203 -19.557 1.00 91.31 181 ARG A CA 1
ATOM 1451 C C . ARG A 1 181 ? 25.111 -4.221 -21.080 1.00 91.31 181 ARG A C 1
ATOM 1453 O O . ARG A 1 181 ? 25.640 -5.170 -21.641 1.00 91.31 181 ARG A O 1
ATOM 1460 N N . VAL A 1 182 ? 24.539 -3.225 -21.759 1.00 89.50 182 VAL A N 1
ATOM 1461 C CA . VAL A 1 182 ? 24.411 -3.236 -23.233 1.00 89.50 182 VAL A CA 1
ATOM 1462 C C . VAL A 1 182 ? 25.321 -2.238 -23.945 1.00 89.50 182 VAL A C 1
ATOM 1464 O O . VAL A 1 182 ? 25.510 -2.351 -25.152 1.00 89.50 182 VAL A O 1
ATOM 1467 N N . ALA A 1 183 ? 25.921 -1.281 -23.235 1.00 89.50 183 ALA A N 1
ATOM 1468 C CA . ALA A 1 183 ? 26.701 -0.193 -23.825 1.00 89.50 183 ALA A CA 1
ATOM 1469 C C . ALA A 1 183 ? 27.881 -0.705 -24.659 1.00 89.50 183 ALA A C 1
ATOM 1471 O O . ALA A 1 183 ? 28.160 -0.172 -25.731 1.00 89.50 183 ALA A O 1
ATOM 1472 N N . HIS A 1 184 ? 28.534 -1.777 -24.206 1.00 85.94 184 HIS A N 1
ATOM 1473 C CA . HIS A 1 184 ? 29.642 -2.404 -24.927 1.00 85.94 184 HIS A CA 1
ATOM 1474 C C . HIS A 1 184 ? 29.209 -3.072 -26.246 1.00 85.94 184 HIS A C 1
ATOM 1476 O O . HIS A 1 184 ? 30.035 -3.257 -27.136 1.00 85.94 184 HIS A O 1
ATOM 1482 N N . LEU A 1 185 ? 27.921 -3.404 -26.405 1.00 86.12 185 LEU A N 1
ATOM 1483 C CA . LEU A 1 185 ? 27.372 -3.936 -27.655 1.00 86.12 185 LEU A CA 1
ATOM 1484 C C . LEU A 1 185 ? 27.189 -2.829 -28.709 1.00 86.12 185 LEU A C 1
ATOM 1486 O O . LEU A 1 185 ? 27.179 -3.122 -29.902 1.00 86.12 185 LEU A O 1
ATOM 1490 N N . LEU A 1 186 ? 27.092 -1.557 -28.303 1.00 85.12 186 LEU A N 1
ATOM 1491 C CA . LEU A 1 186 ? 26.885 -0.400 -29.185 1.00 85.12 186 LEU A CA 1
ATOM 1492 C C . LEU A 1 186 ? 28.195 0.075 -29.841 1.00 85.12 186 LEU A C 1
ATOM 1494 O O . LEU A 1 186 ? 28.621 1.220 -29.651 1.00 85.12 186 LEU A O 1
ATOM 1498 N N . ILE A 1 187 ? 28.830 -0.804 -30.620 1.00 87.38 187 ILE A N 1
ATOM 1499 C CA . ILE A 1 187 ? 29.959 -0.462 -31.503 1.00 87.38 187 ILE A CA 1
ATOM 1500 C C . ILE A 1 187 ? 29.523 0.547 -32.588 1.00 87.38 187 ILE A C 1
ATOM 1502 O O . ILE A 1 187 ? 28.333 0.584 -32.900 1.00 87.38 187 ILE A O 1
ATOM 1506 N N . PRO A 1 188 ? 30.436 1.339 -33.196 1.00 87.38 188 PRO A N 1
ATOM 1507 C CA . PRO A 1 188 ? 30.078 2.397 -34.153 1.00 87.38 188 PRO A CA 1
ATOM 1508 C C . PRO A 1 188 ? 29.107 1.934 -35.242 1.00 87.38 188 PRO A C 1
ATOM 1510 O O . PRO A 1 188 ? 28.034 2.502 -35.387 1.00 87.38 188 PRO A O 1
ATOM 1513 N N . ARG A 1 189 ? 29.405 0.790 -35.870 1.00 86.69 189 ARG A N 1
ATOM 1514 C CA . ARG A 1 189 ? 28.526 0.163 -36.860 1.00 86.69 189 ARG A CA 1
ATOM 1515 C C . ARG A 1 189 ? 27.101 -0.082 -36.343 1.00 86.69 189 ARG A C 1
ATOM 1517 O O . ARG A 1 189 ? 26.145 0.199 -37.051 1.00 86.69 189 ARG A O 1
ATOM 1524 N N . ARG A 1 190 ? 26.943 -0.597 -35.117 1.00 83.25 190 ARG A N 1
ATOM 1525 C CA . ARG A 1 190 ? 25.613 -0.843 -34.537 1.00 83.25 190 ARG A CA 1
ATOM 1526 C C . ARG A 1 190 ? 24.871 0.449 -34.223 1.00 83.25 190 ARG A C 1
ATOM 1528 O O . ARG A 1 190 ? 23.649 0.460 -34.278 1.00 83.25 190 ARG A O 1
ATOM 1535 N N . ARG A 1 191 ? 25.583 1.521 -33.866 1.00 85.94 191 ARG A N 1
ATOM 1536 C CA . ARG A 1 191 ? 24.962 2.839 -33.672 1.00 85.94 191 ARG A CA 1
ATOM 1537 C C . ARG A 1 191 ? 24.396 3.344 -34.992 1.00 85.94 191 ARG A C 1
ATOM 1539 O O . ARG A 1 191 ? 23.220 3.676 -35.026 1.00 85.94 191 ARG A O 1
ATOM 1546 N N . ASP A 1 192 ? 25.177 3.253 -36.066 1.00 86.75 192 ASP A N 1
ATOM 1547 C CA . ASP A 1 192 ? 24.727 3.631 -37.408 1.00 86.75 192 ASP A CA 1
ATOM 1548 C C . ASP A 1 192 ? 23.513 2.792 -37.850 1.00 86.75 192 ASP A C 1
ATOM 1550 O O . ASP A 1 192 ? 22.520 3.331 -38.334 1.00 86.75 192 ASP A O 1
ATOM 1554 N N . GLU A 1 193 ? 23.542 1.472 -37.629 1.00 86.25 193 GLU A N 1
ATOM 1555 C CA . GLU A 1 193 ? 22.414 0.575 -37.927 1.00 86.25 193 GLU A CA 1
ATOM 1556 C C . GLU A 1 193 ? 21.152 0.923 -37.115 1.00 86.25 193 GLU A C 1
ATOM 1558 O O . GLU A 1 193 ? 20.047 0.900 -37.661 1.00 86.25 193 GLU A O 1
ATOM 1563 N N . LEU A 1 194 ? 21.291 1.276 -35.831 1.00 87.00 194 LEU A N 1
ATOM 1564 C CA . LEU A 1 194 ? 20.174 1.712 -34.986 1.00 87.00 194 LEU A CA 1
ATOM 1565 C C . LEU A 1 194 ? 19.635 3.087 -35.399 1.00 87.00 194 LEU A C 1
ATOM 1567 O O . LEU A 1 194 ? 18.418 3.276 -35.418 1.00 87.00 194 LEU A O 1
ATOM 1571 N N . ASP A 1 195 ? 20.510 4.023 -35.764 1.00 88.06 195 ASP A N 1
ATOM 1572 C CA . ASP A 1 195 ? 20.128 5.360 -36.221 1.00 88.06 195 ASP A CA 1
ATOM 1573 C C . ASP A 1 195 ? 19.365 5.291 -37.551 1.00 88.06 195 ASP A C 1
ATOM 1575 O O . ASP A 1 195 ? 18.365 5.990 -37.736 1.00 88.06 195 ASP A O 1
ATOM 1579 N N . LEU A 1 196 ? 19.737 4.367 -38.445 1.00 88.81 196 LEU A N 1
ATOM 1580 C CA . LEU A 1 196 ? 18.993 4.103 -39.680 1.00 88.81 196 LEU A CA 1
ATOM 1581 C C . LEU A 1 196 ? 17.552 3.635 -39.424 1.00 88.81 196 LEU A C 1
ATOM 1583 O O . LEU A 1 196 ? 16.670 3.920 -40.235 1.00 88.81 196 LEU A O 1
ATOM 1587 N N . LEU A 1 197 ? 17.260 2.989 -38.287 1.00 87.75 197 LEU A N 1
ATOM 1588 C CA . LEU A 1 197 ? 15.882 2.612 -37.938 1.00 87.75 197 LEU A CA 1
ATOM 1589 C C . LEU A 1 197 ? 14.986 3.824 -37.642 1.00 87.75 197 LEU A C 1
ATOM 1591 O O . LEU A 1 197 ? 13.757 3.684 -37.644 1.00 87.75 197 LEU A O 1
ATOM 1595 N N . LEU A 1 198 ? 15.574 4.993 -37.374 1.00 88.25 198 LEU A N 1
ATOM 1596 C CA . LEU A 1 198 ? 14.864 6.246 -37.109 1.00 88.25 198 LEU A CA 1
ATOM 1597 C C . LEU A 1 198 ? 14.621 7.072 -38.378 1.00 88.25 198 LEU A C 1
ATOM 1599 O O . LEU A 1 198 ? 13.812 8.000 -38.345 1.00 88.25 198 LEU A O 1
ATOM 1603 N N . VAL A 1 199 ? 15.269 6.737 -39.495 1.00 89.00 199 VAL A N 1
ATOM 1604 C CA . VAL A 1 199 ? 15.107 7.452 -40.766 1.00 89.00 199 VAL A CA 1
ATOM 1605 C C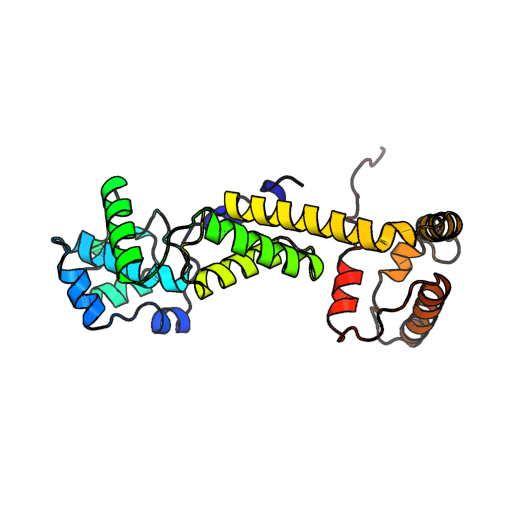 . VAL A 1 199 ? 13.839 6.960 -41.480 1.00 89.00 199 VAL A C 1
ATOM 1607 O O . VAL A 1 199 ? 13.625 5.751 -41.576 1.00 89.00 199 VAL A O 1
ATOM 1610 N N . PRO A 1 200 ? 12.956 7.853 -41.972 1.00 87.06 200 PRO A N 1
ATOM 1611 C CA . PRO A 1 200 ? 11.783 7.449 -42.740 1.00 87.06 200 PRO A CA 1
ATOM 1612 C C . PRO A 1 200 ? 12.168 6.658 -43.994 1.00 87.06 200 PRO A C 1
ATOM 1614 O O . PRO A 1 200 ? 12.939 7.130 -44.825 1.00 87.06 200 PRO A O 1
ATOM 1617 N N . ASP A 1 201 ? 11.596 5.467 -44.145 1.00 83.25 201 ASP A N 1
ATOM 1618 C CA . ASP A 1 201 ? 11.784 4.630 -45.325 1.00 83.25 201 ASP A CA 1
ATOM 1619 C C . ASP A 1 201 ? 10.683 4.946 -46.352 1.00 83.25 201 ASP A C 1
ATOM 1621 O O . ASP A 1 201 ? 9.487 4.904 -46.041 1.00 83.25 201 ASP A O 1
ATOM 1625 N N . VAL A 1 202 ? 11.094 5.269 -47.582 1.00 78.19 202 VAL A N 1
ATOM 1626 C CA . VAL A 1 202 ? 10.209 5.687 -48.686 1.00 78.19 202 VAL A CA 1
ATOM 1627 C C . VAL A 1 202 ? 9.243 4.572 -49.106 1.00 78.19 202 VAL A C 1
ATOM 1629 O O . VAL A 1 202 ? 8.110 4.852 -49.489 1.00 78.19 202 VAL A O 1
ATOM 1632 N N . TYR A 1 203 ? 9.647 3.305 -48.987 1.00 77.94 203 TYR A N 1
ATOM 1633 C CA . TYR A 1 203 ? 8.815 2.144 -49.308 1.00 77.94 203 TYR A CA 1
ATOM 1634 C C . TYR A 1 203 ? 7.864 1.767 -48.166 1.00 77.94 203 TYR A C 1
ATOM 1636 O O . TYR A 1 203 ? 6.779 1.243 -48.418 1.00 77.94 203 TYR A O 1
ATOM 1644 N N . LEU A 1 204 ? 8.245 2.012 -46.908 1.00 75.75 204 LEU A N 1
ATOM 1645 C CA . LEU A 1 204 ? 7.381 1.772 -45.743 1.00 75.75 204 LEU A CA 1
ATOM 1646 C C . LEU A 1 204 ? 6.446 2.957 -45.435 1.00 75.75 204 LEU A C 1
ATOM 1648 O O . LEU A 1 204 ? 5.476 2.793 -44.683 1.00 75.75 204 LEU A O 1
ATOM 1652 N N . GLY A 1 205 ? 6.750 4.146 -45.968 1.00 82.50 205 GLY A N 1
ATOM 1653 C CA . GLY A 1 205 ? 6.061 5.406 -45.669 1.00 82.50 205 GLY A CA 1
ATOM 1654 C C . GLY A 1 205 ? 6.183 5.837 -44.201 1.00 82.50 205 GLY A C 1
ATOM 1655 O O . GLY A 1 205 ? 5.377 6.628 -43.718 1.00 82.50 205 GLY A O 1
ATOM 1656 N N . ARG A 1 206 ? 7.128 5.250 -43.456 1.00 83.81 206 ARG A N 1
ATOM 1657 C CA . ARG A 1 206 ? 7.368 5.455 -42.018 1.00 83.81 206 ARG A CA 1
ATOM 1658 C C . ARG A 1 206 ? 8.773 4.980 -41.653 1.00 83.81 206 ARG A C 1
ATOM 1660 O O . ARG A 1 206 ? 9.434 4.330 -42.456 1.00 83.81 206 ARG A O 1
ATOM 1667 N N . THR A 1 207 ? 9.215 5.251 -40.429 1.00 87.00 207 THR A N 1
ATOM 1668 C CA . THR A 1 207 ? 10.509 4.748 -39.946 1.00 87.00 207 THR A CA 1
ATOM 1669 C C . THR A 1 207 ? 10.472 3.222 -39.750 1.00 87.00 207 THR A C 1
ATOM 1671 O O . THR A 1 207 ? 9.443 2.692 -39.299 1.00 87.00 207 THR A O 1
ATOM 1674 N N . PRO A 1 208 ? 11.564 2.489 -40.039 1.00 84.56 208 PRO A N 1
ATOM 1675 C CA . PRO A 1 208 ? 11.658 1.058 -39.757 1.00 84.56 208 PRO A CA 1
ATOM 1676 C C . PRO A 1 208 ? 11.344 0.710 -38.298 1.00 84.56 208 PRO A C 1
ATOM 1678 O O . PRO A 1 208 ? 10.678 -0.293 -38.046 1.00 84.56 208 PRO A O 1
ATOM 1681 N N . LEU A 1 209 ? 11.729 1.560 -37.336 1.00 84.31 209 LEU A N 1
ATOM 1682 C CA . LEU A 1 209 ? 11.406 1.366 -35.919 1.00 84.31 209 LEU A CA 1
ATOM 1683 C C . LEU A 1 209 ? 9.892 1.403 -35.652 1.00 84.31 209 LEU A C 1
ATOM 1685 O O . LEU A 1 209 ? 9.356 0.527 -34.971 1.00 84.31 209 LEU A O 1
ATOM 1689 N N . SER A 1 210 ? 9.188 2.388 -36.221 1.00 83.88 210 SER A N 1
ATOM 1690 C CA . SER A 1 210 ? 7.725 2.491 -36.126 1.00 83.88 210 SER A CA 1
ATOM 1691 C C . SER A 1 210 ? 7.045 1.293 -36.790 1.00 83.88 210 SER A C 1
ATOM 1693 O O . SER A 1 210 ? 6.111 0.710 -36.239 1.00 83.88 210 SER A O 1
ATOM 1695 N N . TRP A 1 211 ? 7.558 0.860 -37.946 1.00 85.31 211 TRP A N 1
ATOM 1696 C CA . TRP A 1 211 ? 7.075 -0.343 -38.614 1.00 85.31 211 TRP A CA 1
ATOM 1697 C C . TRP A 1 211 ? 7.272 -1.598 -37.756 1.00 85.31 211 TRP A C 1
ATOM 1699 O O . TRP A 1 211 ? 6.319 -2.365 -37.608 1.00 85.31 211 TRP A O 1
ATOM 1709 N N . LEU A 1 212 ? 8.449 -1.797 -37.150 1.00 83.38 212 LEU A N 1
ATOM 1710 C CA . LEU A 1 212 ? 8.753 -2.930 -36.268 1.00 83.38 212 LEU A CA 1
ATOM 1711 C C . LEU A 1 212 ? 7.797 -2.990 -35.069 1.00 83.38 212 LEU A C 1
ATOM 1713 O O . LEU A 1 212 ? 7.262 -4.065 -34.795 1.00 83.38 212 LEU A O 1
ATOM 1717 N N . GLY A 1 213 ? 7.503 -1.846 -34.443 1.00 77.25 213 GLY A N 1
ATOM 1718 C CA . GLY A 1 213 ? 6.637 -1.742 -33.261 1.00 77.25 213 GLY A CA 1
ATOM 1719 C C . GLY A 1 213 ? 5.154 -2.080 -33.479 1.00 77.25 213 GLY A C 1
ATOM 1720 O O . GLY A 1 213 ? 4.428 -2.295 -32.510 1.00 77.25 213 GLY A O 1
ATOM 1721 N N . ILE A 1 214 ? 4.680 -2.166 -34.725 1.00 75.62 214 ILE A N 1
ATOM 1722 C CA . ILE A 1 214 ? 3.275 -2.488 -35.024 1.00 75.62 214 ILE A CA 1
ATOM 1723 C C . ILE A 1 214 ? 3.052 -4.002 -34.978 1.00 75.62 214 ILE A C 1
ATOM 1725 O O . ILE A 1 214 ? 3.509 -4.735 -35.854 1.00 75.62 214 ILE A O 1
ATOM 1729 N N . GLY A 1 215 ? 2.324 -4.497 -33.979 1.00 65.06 215 GLY A N 1
ATOM 1730 C CA . GLY A 1 215 ? 1.901 -5.901 -33.952 1.00 65.06 215 GLY A CA 1
ATOM 1731 C C . GLY A 1 215 ? 1.016 -6.270 -35.157 1.00 65.06 215 GLY A C 1
ATOM 1732 O O . GLY A 1 215 ? 0.456 -5.383 -35.802 1.00 65.06 215 GLY A O 1
ATOM 1733 N N . PRO A 1 216 ? 0.867 -7.562 -35.494 1.00 62.41 216 PRO A N 1
ATOM 1734 C CA . PRO A 1 216 ? -0.096 -7.983 -36.508 1.00 62.41 216 PRO A CA 1
ATOM 1735 C C . PRO A 1 216 ? -1.513 -7.575 -36.074 1.00 62.41 216 PRO A C 1
ATOM 1737 O O . PRO A 1 216 ? -2.032 -8.059 -35.073 1.00 62.41 216 PRO A O 1
ATOM 1740 N N . THR A 1 217 ? -2.129 -6.654 -36.815 1.00 62.59 217 THR A N 1
ATOM 1741 C CA . THR A 1 217 ? -3.459 -6.090 -36.517 1.00 62.59 217 THR A CA 1
ATOM 1742 C C . THR A 1 217 ? -4.606 -6.818 -37.225 1.00 62.59 217 THR A C 1
ATOM 1744 O O . THR A 1 217 ? -5.767 -6.489 -37.009 1.00 62.59 217 THR A O 1
ATOM 1747 N N . SER A 1 218 ? -4.306 -7.809 -38.073 1.00 54.56 218 SER A N 1
ATOM 1748 C CA . SER A 1 218 ? -5.295 -8.656 -38.755 1.00 54.56 218 SER A CA 1
ATOM 1749 C C . SER A 1 218 ? -4.720 -10.042 -39.065 1.00 54.56 218 SER A C 1
ATOM 1751 O O . SER A 1 218 ? -3.505 -10.207 -39.141 1.00 54.56 218 SER A O 1
ATOM 1753 N N . SER A 1 219 ? -5.584 -11.029 -39.307 1.00 53.97 219 SER A N 1
ATOM 1754 C CA . SER A 1 219 ? -5.231 -12.382 -39.773 1.00 53.97 219 SER A CA 1
ATOM 1755 C C . SER A 1 219 ? -5.135 -12.484 -41.305 1.00 53.97 219 SER A C 1
ATOM 1757 O O . SER A 1 219 ? -5.383 -13.537 -41.890 1.00 53.97 219 SER A O 1
ATOM 1759 N N . SER A 1 220 ? -4.792 -11.388 -41.988 1.00 62.53 220 SER A N 1
ATOM 1760 C CA . SER A 1 220 ? -4.623 -11.394 -43.443 1.00 62.53 220 SER A CA 1
ATOM 1761 C C . SER A 1 220 ? -3.313 -12.090 -43.859 1.00 62.53 220 SER A C 1
ATOM 1763 O O . SER A 1 220 ? -2.313 -12.008 -43.139 1.00 62.53 220 SER A O 1
ATOM 1765 N N . PRO A 1 221 ? -3.243 -12.706 -45.055 1.00 57.25 221 PRO A N 1
ATOM 1766 C CA . PRO A 1 221 ? -2.004 -13.289 -45.580 1.00 57.25 221 PRO A CA 1
ATOM 1767 C C . PRO A 1 221 ? -0.821 -12.303 -45.622 1.00 57.25 221 PRO A C 1
ATOM 1769 O O . PRO A 1 221 ? 0.331 -12.703 -45.462 1.00 57.25 221 PRO A O 1
ATOM 1772 N N . ALA A 1 222 ? -1.094 -11.006 -45.801 1.00 59.59 222 ALA A N 1
ATOM 1773 C CA . ALA A 1 222 ? -0.090 -9.945 -45.752 1.00 59.59 222 ALA A CA 1
ATOM 1774 C C . ALA A 1 222 ? 0.457 -9.717 -44.329 1.00 59.59 222 ALA A C 1
ATOM 1776 O O . ALA A 1 222 ? 1.666 -9.559 -44.157 1.00 59.59 222 ALA A O 1
ATOM 1777 N N . ALA A 1 223 ? -0.401 -9.762 -43.306 1.00 61.44 223 ALA A N 1
ATOM 1778 C CA . ALA A 1 223 ? 0.009 -9.653 -41.907 1.00 61.44 223 ALA A CA 1
ATOM 1779 C C . ALA A 1 223 ? 0.823 -10.874 -41.440 1.00 61.44 223 ALA A C 1
ATOM 1781 O O . ALA A 1 223 ? 1.806 -10.713 -40.719 1.00 61.44 223 ALA A O 1
ATOM 1782 N N . VAL A 1 224 ? 0.485 -12.077 -41.923 1.00 61.62 224 VAL A N 1
ATOM 1783 C CA . VAL A 1 224 ? 1.259 -13.304 -41.654 1.00 61.62 224 VAL A CA 1
ATOM 1784 C C . VAL A 1 224 ? 2.657 -13.233 -42.284 1.00 61.62 224 VAL A C 1
ATOM 1786 O O . VAL A 1 224 ? 3.639 -13.576 -41.630 1.00 61.62 224 VAL A O 1
ATOM 1789 N N . LYS A 1 225 ? 2.788 -12.715 -43.515 1.00 62.38 225 LYS A N 1
ATOM 1790 C CA . LYS A 1 225 ? 4.093 -12.526 -44.189 1.00 62.38 225 LYS A CA 1
ATOM 1791 C C . LYS A 1 225 ? 4.942 -11.398 -43.591 1.00 62.38 225 LYS A C 1
ATOM 1793 O O . LYS A 1 225 ? 6.164 -11.412 -43.730 1.00 62.38 225 LYS A O 1
ATOM 1798 N N . ALA A 1 226 ? 4.323 -10.428 -42.918 1.00 65.75 226 ALA A N 1
ATOM 1799 C CA . ALA A 1 226 ? 5.042 -9.330 -42.277 1.00 65.75 226 ALA A CA 1
ATOM 1800 C C . ALA A 1 226 ? 5.873 -9.793 -41.066 1.00 65.75 226 ALA A C 1
ATOM 1802 O O . ALA A 1 226 ? 6.940 -9.234 -40.824 1.00 65.75 226 ALA A O 1
ATOM 1803 N N . GLY A 1 227 ? 5.431 -10.828 -40.340 1.00 68.00 227 GLY A N 1
ATOM 1804 C CA . GLY A 1 227 ? 6.146 -11.385 -39.183 1.00 68.00 227 GLY A CA 1
ATOM 1805 C C . GLY A 1 227 ? 7.569 -11.867 -39.511 1.00 68.00 227 GLY A C 1
ATOM 1806 O O . GLY A 1 227 ? 8.520 -11.319 -38.952 1.00 68.00 227 GLY A O 1
ATOM 1807 N N . PRO A 1 228 ? 7.745 -12.804 -40.466 1.00 75.50 228 PRO A N 1
ATOM 1808 C CA . PRO A 1 228 ? 9.058 -13.294 -40.899 1.00 75.50 228 PRO A CA 1
ATOM 1809 C C . PRO A 1 228 ? 10.006 -12.189 -41.388 1.00 75.50 228 PRO A C 1
ATOM 1811 O O . PRO A 1 228 ? 11.213 -12.231 -41.150 1.00 75.50 228 PRO A O 1
ATOM 1814 N N . ARG A 1 229 ? 9.459 -11.158 -42.048 1.00 72.00 229 ARG A N 1
ATOM 1815 C CA . ARG A 1 229 ? 10.243 -10.010 -42.525 1.00 72.00 229 ARG A CA 1
ATOM 1816 C C . ARG A 1 229 ? 10.789 -9.179 -41.361 1.00 72.00 229 ARG A C 1
ATOM 1818 O O . ARG A 1 229 ? 11.923 -8.721 -41.421 1.00 72.00 229 ARG A O 1
ATOM 1825 N N . LYS A 1 230 ? 10.012 -9.012 -40.290 1.00 76.81 230 LYS A N 1
ATOM 1826 C CA . LYS A 1 230 ? 10.455 -8.317 -39.073 1.00 76.81 230 LYS A CA 1
ATOM 1827 C C . LYS A 1 230 ? 11.512 -9.106 -38.315 1.00 76.81 230 LYS A C 1
ATOM 1829 O O . LYS A 1 230 ? 12.499 -8.521 -37.884 1.00 76.81 230 LYS A O 1
ATOM 1834 N N . THR A 1 231 ? 11.342 -10.422 -38.189 1.00 75.94 231 THR A N 1
ATOM 1835 C CA . THR A 1 231 ? 12.349 -11.276 -37.542 1.00 75.94 231 THR A CA 1
ATOM 1836 C C . THR A 1 231 ? 13.667 -11.276 -38.306 1.00 75.94 231 THR A C 1
ATOM 1838 O O . THR A 1 231 ? 14.708 -11.255 -37.669 1.00 75.94 231 THR A O 1
ATOM 1841 N N . ALA A 1 232 ? 13.642 -11.221 -39.643 1.00 75.12 232 ALA A N 1
ATOM 1842 C CA . ALA A 1 232 ? 14.857 -11.103 -40.449 1.00 75.12 232 ALA A CA 1
ATOM 1843 C C . ALA A 1 232 ? 15.594 -9.772 -40.213 1.00 75.12 232 ALA A C 1
ATOM 1845 O O . ALA A 1 232 ? 16.811 -9.769 -40.073 1.00 75.12 232 ALA A O 1
ATOM 1846 N N . VAL A 1 233 ? 14.862 -8.655 -40.104 1.00 73.75 233 VAL A N 1
ATOM 1847 C CA . VAL A 1 233 ? 15.451 -7.345 -39.767 1.00 73.75 233 VAL A CA 1
ATOM 1848 C C . VAL A 1 233 ? 16.065 -7.357 -38.365 1.00 73.75 233 VAL A C 1
ATOM 1850 O O . VAL A 1 233 ? 17.170 -6.867 -38.187 1.00 73.75 233 VAL A O 1
ATOM 1853 N N . ILE A 1 234 ? 15.388 -7.954 -37.379 1.00 74.81 234 ILE A N 1
ATOM 1854 C CA . ILE A 1 234 ? 15.908 -8.059 -36.005 1.00 74.81 234 ILE A CA 1
ATOM 1855 C C . ILE A 1 234 ? 17.125 -8.992 -35.941 1.00 74.81 234 ILE A C 1
ATOM 1857 O O . ILE A 1 234 ? 18.096 -8.682 -35.259 1.00 74.81 234 ILE A O 1
ATOM 1861 N N . ALA A 1 235 ? 17.090 -10.113 -36.664 1.00 71.69 235 ALA A N 1
ATOM 1862 C CA . ALA A 1 235 ? 18.202 -11.056 -36.736 1.00 71.69 235 ALA A CA 1
ATOM 1863 C C . ALA A 1 235 ? 19.434 -10.445 -37.421 1.00 71.69 235 ALA A C 1
ATOM 1865 O O . ALA A 1 235 ? 20.549 -10.712 -36.996 1.00 71.69 235 ALA A O 1
ATOM 1866 N N . GLY A 1 236 ? 19.239 -9.588 -38.429 1.00 69.19 236 GLY A N 1
ATOM 1867 C CA . GLY A 1 236 ? 20.323 -8.876 -39.113 1.00 69.19 236 GLY A CA 1
ATOM 1868 C C . GLY A 1 236 ? 21.009 -7.780 -38.288 1.00 69.19 236 GLY A C 1
ATOM 1869 O O . GLY A 1 236 ? 22.023 -7.260 -38.736 1.00 69.19 236 GLY A O 1
ATOM 1870 N N . LEU A 1 237 ? 20.486 -7.431 -37.105 1.00 69.31 237 LEU A N 1
ATOM 1871 C CA . LEU A 1 237 ? 21.089 -6.458 -36.177 1.00 69.31 237 LEU A CA 1
ATOM 1872 C C . LEU A 1 237 ? 22.083 -7.107 -35.177 1.00 69.31 237 LEU A C 1
ATOM 1874 O O . LEU A 1 237 ? 22.533 -6.448 -34.234 1.00 69.31 237 LEU A O 1
ATOM 1878 N N . ASP A 1 238 ? 22.404 -8.400 -35.348 1.00 57.12 238 ASP A N 1
ATOM 1879 C CA . ASP A 1 238 ? 23.430 -9.175 -34.616 1.00 57.12 238 ASP A CA 1
ATOM 1880 C C . ASP A 1 238 ? 23.427 -9.005 -33.079 1.00 57.12 238 ASP A C 1
ATOM 1882 O O . ASP A 1 238 ? 24.464 -9.029 -32.406 1.00 57.12 238 ASP A O 1
ATOM 1886 N N . GLY A 1 239 ? 22.260 -8.811 -32.462 1.00 52.81 239 GLY A N 1
ATOM 1887 C CA . GLY A 1 239 ? 22.096 -8.928 -31.009 1.00 52.81 239 GLY A CA 1
ATOM 1888 C C . GLY A 1 239 ? 21.921 -10.397 -30.616 1.00 52.81 239 GLY A C 1
ATOM 1889 O O . GLY A 1 239 ? 21.192 -11.097 -31.320 1.00 52.81 239 GLY A O 1
ATOM 1890 N N . PRO A 1 240 ? 22.520 -10.898 -29.514 1.00 41.00 240 PRO A N 1
ATOM 1891 C CA . PRO A 1 240 ? 22.129 -12.203 -28.999 1.00 41.00 240 PRO A CA 1
ATOM 1892 C C . PRO A 1 240 ? 20.621 -12.160 -28.740 1.00 41.00 240 PRO A C 1
ATOM 1894 O O . PRO A 1 240 ? 20.142 -11.373 -27.920 1.00 41.00 240 PRO A O 1
ATOM 1897 N N . LEU A 1 241 ? 19.858 -12.966 -29.480 1.00 39.34 241 LEU A N 1
ATOM 1898 C CA . LEU A 1 241 ? 18.474 -13.230 -29.118 1.00 39.34 241 LEU A CA 1
ATOM 1899 C C . LEU A 1 241 ? 18.513 -13.777 -27.686 1.00 39.34 241 LEU A C 1
ATOM 1901 O O . LEU A 1 241 ? 19.316 -14.678 -27.434 1.00 39.34 241 LEU A O 1
ATOM 1905 N N . PRO A 1 242 ? 17.706 -13.263 -26.741 1.00 36.41 242 PRO A N 1
ATOM 1906 C CA . PRO A 1 242 ? 17.545 -13.918 -25.456 1.00 36.41 242 PRO A CA 1
ATOM 1907 C C . PRO A 1 242 ? 16.902 -15.279 -25.729 1.00 36.41 242 PRO A C 1
ATOM 1909 O O . PRO A 1 242 ? 15.681 -15.408 -25.838 1.00 36.41 242 PRO A O 1
ATOM 1912 N N . THR A 1 243 ? 17.748 -16.286 -25.922 1.00 36.19 243 THR A N 1
ATOM 1913 C CA . THR A 1 243 ? 17.371 -17.688 -25.936 1.00 36.19 243 THR A CA 1
ATOM 1914 C C . THR A 1 243 ? 16.760 -17.953 -24.573 1.00 36.19 243 THR A C 1
ATOM 1916 O O . THR A 1 243 ? 17.434 -17.793 -23.561 1.00 36.19 243 THR A O 1
ATOM 1919 N N . GLU A 1 244 ? 15.471 -18.277 -24.575 1.00 35.38 244 GLU A N 1
ATOM 1920 C CA . GLU A 1 244 ? 14.627 -18.471 -23.392 1.00 35.38 244 GLU A CA 1
ATOM 1921 C C . GLU A 1 244 ? 14.097 -17.179 -22.755 1.00 35.38 244 GLU A C 1
ATOM 1923 O O . GLU A 1 244 ? 14.340 -16.838 -21.602 1.00 35.38 244 GLU A O 1
ATOM 1928 N N . THR A 1 245 ? 13.246 -16.477 -23.500 1.00 35.56 245 THR A N 1
ATOM 1929 C CA . THR A 1 245 ? 12.200 -15.662 -22.877 1.00 35.56 245 THR A CA 1
ATOM 1930 C C . THR A 1 245 ? 10.869 -16.386 -23.016 1.00 35.56 245 THR A C 1
ATOM 1932 O O . THR A 1 245 ? 10.271 -16.419 -24.090 1.00 35.56 245 THR A O 1
ATOM 1935 N N . SER A 1 246 ? 10.397 -16.967 -21.906 1.00 33.00 246 SER A N 1
ATOM 1936 C CA . SER A 1 246 ? 8.979 -17.290 -21.705 1.00 33.00 246 SER A CA 1
ATOM 1937 C C . SER A 1 246 ? 8.135 -16.141 -22.272 1.00 33.00 246 SER A C 1
ATOM 1939 O O . SER A 1 246 ? 8.442 -14.972 -22.012 1.00 33.00 246 SER A O 1
ATOM 1941 N N . GLY A 1 247 ? 7.132 -16.461 -23.098 1.00 28.83 247 GLY A N 1
ATOM 1942 C CA . GLY A 1 247 ? 6.450 -15.554 -24.040 1.00 28.83 247 GLY A CA 1
ATOM 1943 C C . GLY A 1 247 ? 5.847 -14.253 -23.477 1.00 28.83 247 GLY A C 1
ATOM 1944 O O . GLY A 1 247 ? 5.304 -13.455 -24.236 1.00 28.83 247 GLY A O 1
ATOM 1945 N N . ALA A 1 248 ? 5.971 -13.992 -22.176 1.00 34.56 248 ALA A N 1
ATOM 1946 C CA . ALA A 1 248 ? 5.600 -12.750 -21.508 1.00 34.56 248 ALA A CA 1
ATOM 1947 C C . ALA A 1 248 ? 6.605 -11.588 -21.709 1.00 34.56 248 ALA A C 1
ATOM 1949 O O . ALA A 1 248 ? 6.199 -10.422 -21.718 1.00 34.56 248 ALA A O 1
ATOM 1950 N N . ASN A 1 249 ? 7.900 -11.863 -21.920 1.00 38.50 249 ASN A N 1
ATOM 1951 C CA . ASN A 1 249 ? 8.936 -10.813 -21.914 1.00 38.50 249 ASN A CA 1
ATOM 1952 C C . ASN A 1 249 ? 9.118 -10.079 -23.255 1.00 38.50 249 ASN A C 1
ATOM 1954 O O . ASN A 1 249 ? 9.401 -8.879 -23.260 1.00 38.50 249 ASN A O 1
ATOM 1958 N N . ALA A 1 250 ? 8.855 -10.726 -24.395 1.00 33.56 250 ALA A N 1
ATOM 1959 C CA . ALA A 1 250 ? 8.903 -10.063 -25.705 1.00 33.56 250 ALA A CA 1
ATOM 1960 C C . ALA A 1 250 ? 7.826 -8.964 -25.842 1.00 33.56 250 ALA A C 1
ATOM 1962 O O . ALA A 1 250 ? 8.077 -7.891 -26.393 1.00 33.56 250 ALA A O 1
ATOM 1963 N N . ALA A 1 251 ? 6.648 -9.181 -25.246 1.00 33.47 251 ALA A N 1
ATOM 1964 C CA . ALA A 1 251 ? 5.594 -8.171 -25.163 1.00 33.47 251 ALA A CA 1
ATOM 1965 C C . ALA A 1 251 ? 5.963 -6.999 -24.231 1.00 33.47 251 ALA A C 1
ATOM 1967 O O . ALA A 1 251 ? 5.446 -5.896 -24.409 1.00 33.47 251 ALA A O 1
ATOM 1968 N N . CYS A 1 252 ? 6.856 -7.208 -23.257 1.00 35.00 252 CYS A N 1
ATOM 1969 C CA . CYS A 1 252 ? 7.333 -6.161 -22.350 1.00 35.00 252 CYS A CA 1
ATOM 1970 C C . CYS A 1 252 ? 8.418 -5.281 -22.982 1.00 35.00 252 CYS A C 1
ATOM 1972 O O . CYS A 1 252 ? 8.375 -4.062 -22.805 1.00 35.00 252 CYS A O 1
ATOM 1974 N N . LEU A 1 253 ? 9.333 -5.855 -23.774 1.00 34.12 253 LEU A N 1
ATOM 1975 C CA . LEU A 1 253 ? 10.302 -5.073 -24.553 1.00 34.12 253 LEU A CA 1
ATOM 1976 C C . LEU A 1 253 ? 9.627 -4.257 -25.666 1.00 34.12 253 LEU A C 1
ATOM 1978 O O . LEU A 1 253 ? 9.951 -3.085 -25.832 1.00 34.12 253 LEU A O 1
ATOM 1982 N N . ALA A 1 254 ? 8.630 -4.812 -26.364 1.00 34.41 254 ALA A N 1
ATOM 1983 C CA . ALA A 1 254 ? 7.894 -4.074 -27.396 1.00 34.41 254 ALA A CA 1
ATOM 1984 C C . ALA A 1 254 ? 7.074 -2.890 -26.832 1.00 34.41 254 ALA A C 1
ATOM 1986 O O . ALA A 1 254 ? 6.939 -1.859 -27.489 1.00 34.41 254 ALA A O 1
ATOM 1987 N N . ARG A 1 255 ? 6.570 -2.990 -25.591 1.00 39.59 255 ARG A N 1
ATOM 1988 C CA . ARG A 1 255 ? 5.845 -1.894 -24.911 1.00 39.59 255 ARG A CA 1
ATOM 1989 C C . ARG A 1 255 ? 6.753 -0.781 -24.377 1.00 39.59 255 ARG A C 1
ATOM 1991 O O . ARG A 1 255 ? 6.247 0.304 -24.107 1.00 39.59 255 ARG A O 1
ATOM 1998 N N . ARG A 1 256 ? 8.069 -1.004 -24.237 1.00 42.31 256 ARG A N 1
ATOM 1999 C CA . ARG A 1 256 ? 9.029 0.056 -23.859 1.00 42.31 256 ARG A CA 1
ATOM 2000 C C . ARG A 1 256 ? 9.240 1.090 -24.973 1.00 42.31 256 ARG A C 1
ATOM 2002 O O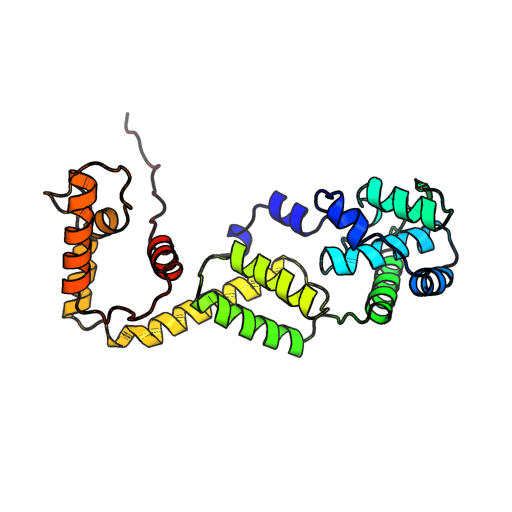 . ARG A 1 256 ? 9.668 2.200 -24.672 1.00 42.31 256 ARG A O 1
ATOM 2009 N N . SER A 1 257 ? 8.904 0.757 -26.220 1.00 35.09 257 SER A N 1
ATOM 2010 C CA . SER A 1 257 ? 9.278 1.548 -27.400 1.00 35.09 257 SER A CA 1
ATOM 2011 C C . SER A 1 257 ? 8.122 2.282 -28.081 1.00 35.09 257 SER A C 1
ATOM 2013 O O . SER A 1 257 ? 8.318 2.786 -29.182 1.00 35.09 257 SER A O 1
ATOM 2015 N N . THR A 1 258 ? 6.926 2.375 -27.483 1.00 31.11 258 THR A N 1
ATOM 2016 C CA . THR A 1 258 ? 5.856 3.206 -28.065 1.00 31.11 258 THR A CA 1
ATOM 2017 C C . THR A 1 258 ? 6.241 4.685 -27.959 1.00 31.11 258 THR A C 1
ATOM 2019 O O . THR A 1 258 ? 6.290 5.207 -26.838 1.00 31.11 258 THR A O 1
ATOM 2022 N N . PRO A 1 259 ? 6.485 5.397 -29.074 1.00 29.94 259 PRO A N 1
ATOM 2023 C CA . PRO A 1 259 ? 6.616 6.843 -29.036 1.00 29.94 259 PRO A CA 1
ATOM 2024 C C . PRO A 1 259 ? 5.240 7.409 -28.672 1.00 29.94 259 PRO A C 1
ATOM 2026 O O . PRO A 1 259 ? 4.238 7.039 -29.285 1.00 29.94 259 PRO A O 1
ATOM 2029 N N . ARG A 1 260 ? 5.164 8.305 -27.680 1.00 29.23 260 ARG A N 1
ATOM 2030 C CA . ARG A 1 260 ? 3.984 9.175 -27.561 1.00 29.23 260 ARG A CA 1
ATOM 2031 C C . ARG A 1 260 ? 3.915 10.012 -28.844 1.00 29.23 260 ARG A C 1
ATOM 2033 O O . ARG A 1 260 ? 4.919 10.662 -29.147 1.00 29.23 260 ARG A O 1
ATOM 2040 N N . PRO A 1 261 ? 2.795 10.027 -29.585 1.00 28.31 261 PRO A N 1
ATOM 2041 C CA . PRO A 1 261 ? 2.640 10.969 -30.681 1.00 28.31 261 PRO A CA 1
ATOM 2042 C C . PRO A 1 261 ? 2.685 12.387 -30.100 1.00 28.31 261 PRO A C 1
ATOM 2044 O O . PRO A 1 261 ? 1.905 12.731 -29.212 1.00 28.31 261 PRO A O 1
ATOM 2047 N N . LYS A 1 262 ? 3.644 13.196 -30.559 1.00 35.06 262 LYS A N 1
ATOM 2048 C CA . LYS A 1 262 ? 3.579 14.652 -30.437 1.00 35.06 262 LYS A CA 1
ATOM 2049 C C . LYS A 1 262 ? 2.747 15.156 -31.613 1.00 35.06 262 LYS A C 1
ATOM 2051 O O . LYS A 1 262 ? 3.321 15.596 -32.596 1.00 35.06 262 LYS A O 1
ATOM 2056 N N . ASP A 1 263 ? 1.429 15.091 -31.494 1.00 33.28 263 ASP A N 1
ATOM 2057 C CA . ASP A 1 263 ? 0.539 15.848 -32.371 1.00 33.28 263 ASP A CA 1
ATOM 2058 C C . ASP A 1 263 ? -0.190 16.881 -31.527 1.00 33.28 263 ASP A C 1
ATOM 2060 O O . ASP A 1 263 ? -1.097 16.551 -30.767 1.00 33.28 263 ASP A O 1
ATOM 2064 N N . GLN A 1 264 ? 0.292 18.119 -31.620 1.00 34.06 264 GLN A N 1
ATOM 2065 C CA . GLN A 1 264 ? -0.505 19.327 -31.832 1.00 34.06 264 GLN A CA 1
ATOM 2066 C C . GLN A 1 264 ? 0.425 20.535 -31.714 1.00 34.06 264 GLN A C 1
ATOM 2068 O O . GLN A 1 264 ? 0.693 21.018 -30.619 1.00 34.06 264 GLN A O 1
ATOM 2073 N N . LEU A 1 265 ? 0.913 21.029 -32.852 1.00 30.89 265 LEU A N 1
ATOM 2074 C CA . LEU A 1 265 ? 1.161 22.457 -33.021 1.00 30.89 265 LEU A CA 1
ATOM 2075 C C . LEU A 1 265 ? 1.056 22.828 -34.510 1.00 30.89 265 LEU A C 1
ATOM 2077 O O . LEU A 1 265 ? 1.770 22.279 -35.343 1.00 30.89 265 LEU A O 1
ATOM 2081 N N . ASN A 1 266 ? 0.192 23.813 -34.756 1.00 31.05 266 ASN A N 1
ATOM 2082 C CA . ASN A 1 266 ? 0.063 24.693 -35.921 1.00 31.05 266 ASN A CA 1
ATOM 2083 C C . ASN A 1 266 ? -0.650 24.196 -37.188 1.00 31.05 266 ASN A C 1
ATOM 2085 O O . ASN A 1 266 ? -0.053 23.692 -38.133 1.00 31.05 266 ASN A O 1
ATOM 2089 N N . ASP A 1 267 ? -1.941 24.524 -37.203 1.00 33.25 267 ASP A N 1
ATOM 2090 C CA . ASP A 1 267 ? -2.771 24.829 -38.368 1.00 33.25 267 ASP A CA 1
ATOM 2091 C C . ASP A 1 267 ? -2.454 26.263 -38.868 1.00 33.25 267 ASP A C 1
ATOM 2093 O O . ASP A 1 267 ? -2.491 27.192 -38.049 1.00 33.25 267 ASP A O 1
ATOM 2097 N N . PRO A 1 268 ? -2.101 26.496 -40.146 1.00 42.28 268 PRO A N 1
ATOM 2098 C CA . PRO A 1 268 ? -2.023 27.838 -40.705 1.00 42.28 268 PRO A CA 1
ATOM 2099 C C . PRO A 1 268 ? -3.340 28.218 -41.399 1.00 42.28 268 PRO A C 1
ATOM 2101 O O . PRO A 1 268 ? -3.869 27.472 -42.221 1.00 42.28 268 PRO A O 1
ATOM 2104 N N . ARG A 1 269 ? -3.833 29.420 -41.086 1.00 40.94 269 ARG A N 1
ATOM 2105 C CA . ARG A 1 269 ? -4.741 30.159 -41.974 1.00 40.94 269 ARG A CA 1
ATOM 2106 C C . ARG A 1 269 ? -4.027 30.568 -43.257 1.00 40.94 269 ARG A C 1
ATOM 2108 O O . ARG A 1 269 ? -2.819 30.884 -43.163 1.00 40.94 269 ARG A O 1
#

Solvent-accessible surface area (backbone atoms only — not comparable to full-atom values): 15859 Å² total; per-residue (Å²): 130,65,71,71,78,79,52,54,74,69,53,51,50,50,75,51,47,75,70,90,83,51,75,66,52,48,64,70,36,63,61,82,50,76,66,52,52,59,61,41,65,73,44,91,42,64,27,51,28,50,43,49,51,51,45,57,30,33,30,84,67,71,20,37,67,46,86,62,61,65,69,51,57,66,71,57,47,47,52,50,18,66,74,70,75,38,66,62,73,39,31,64,77,46,52,79,52,59,66,60,43,53,52,50,48,53,53,41,34,59,73,74,66,39,40,77,77,46,76,65,56,49,51,54,48,48,54,52,43,26,58,48,24,63,73,45,86,50,67,72,58,51,51,51,52,49,52,52,48,28,45,76,70,34,28,42,54,70,59,70,66,62,54,41,45,52,50,52,49,19,39,53,52,27,50,52,51,50,43,68,74,46,53,82,70,59,42,71,70,51,45,54,58,56,53,54,28,69,43,71,34,85,91,72,75,38,23,51,48,62,59,66,67,55,71,77,87,56,94,45,75,68,42,63,56,47,52,64,56,48,52,50,57,57,60,73,65,75,61,84,71,76,81,86,59,67,84,69,49,64,60,50,59,56,64,72,66,67,74,78,82,89,81,86,85,84,86,82,134

Nearest PDB structures (foldseek):
  7qd8-assembly1_B  TM=7.751E-01  e=2.118E-09  Bacillus thuringiensis
  7qd6-assembly1_A  TM=7.244E-01  e=1.161E-09  Bacillus thuringiensis

Secondary structure (DSSP, 8-state):
--GGGSS-HHHHHHHHSPPPPPHHHHHHHS---HHHHHHHTTS-SHHHHHHHHHHHHHHHHHSS--S-GGGS-HHHHHHHHHHHT--GGGGTTTTSSHHHHHHHHHHHHHHTT-B---HHHHHHHHHHHHHHHHH---HHHHHHHHHHHHHHTTB----HHHHHHHHHHHHHHHHHHHHHHHGGG--HHHHHHHHHTTSPBTTTTB-HHHHHH----S--HHHHHHHHHHHHHHHTTT----S---TTHHHHHHHTT-PPP--------

Sequence (269 aa):
MATRDVFSEEELARLRGFPELGRAELIRHFTLTSADEAFLRKFRTGRNVLGVAVQLCTLPWLGFVPDEVPAAPAATVGRLSQRLGIAMGELRGYGEREQTRTDHLREVVAYAGWRAMDTGEWKELDEFLFARAMEHDWPKLLFRLACEYLISSRVVRPGVVHLLEHVATARARAREETWTRVAHLLIPRRRDELDLLLVPDVYLGRTPLSWLGIGPTSSSPAAVKAGPRKTAVIAGLDGPLPTETSGANAACLARRSTPRPKDQLNDPR

Foldseek 3Di:
DALPVQDDPVRLVCLQDDHDDDPVLLVVQLDDDPVNLVLLVVDDFLLSSLLLSLLLSVCLSQVAAHLPSLRYDPSSLVSSCVVNVRDSCSVPPRCVPVVSSVVSNVSSCVVSVAAEDDPVNLVVLLVVLLVVLLQAVRLVVSLVVSSVVSSVVRYRDDRSSVSSVSNVVSNVVSVVVVCVVCVVVPDVVLVVLVVQQQDQDPVVNGRVLVLLLDQQPDPDPVSVVSVVVSVVSVVVSPDPDPPDDDVPRVVRVSVVPDDDDPDDDDDDD